Protein AF-A0A833SER9-F1 (afdb_monomer_lite)

Structure (mmCIF, N/CA/C/O backbone):
data_AF-A0A833SER9-F1
#
_entry.id   AF-A0A833SER9-F1
#
loop_
_atom_site.group_PDB
_atom_site.id
_atom_site.type_symbol
_atom_site.label_atom_id
_atom_site.label_alt_id
_atom_site.label_comp_id
_atom_site.label_asym_id
_atom_site.label_entity_id
_atom_site.label_seq_id
_atom_site.pdbx_PDB_ins_code
_atom_site.Cartn_x
_atom_site.Cartn_y
_atom_site.Cartn_z
_atom_site.occupancy
_atom_site.B_iso_or_equiv
_atom_site.auth_seq_id
_atom_site.auth_comp_id
_atom_site.auth_asym_id
_atom_site.auth_atom_id
_atom_site.pdbx_PDB_model_num
ATOM 1 N N . MET A 1 1 ? -19.026 3.085 3.668 1.00 49.84 1 MET A N 1
ATOM 2 C CA . MET A 1 1 ? -18.032 3.473 4.694 1.00 49.84 1 MET A CA 1
ATOM 3 C C . MET A 1 1 ? -18.671 3.683 6.063 1.00 49.84 1 MET A C 1
ATOM 5 O O . MET A 1 1 ? -17.997 3.440 7.052 1.00 49.84 1 MET A O 1
ATOM 9 N N . ASP A 1 2 ? -19.957 4.038 6.126 1.00 52.62 2 ASP A N 1
ATOM 10 C CA . ASP A 1 2 ? -20.649 4.447 7.361 1.00 52.62 2 ASP A CA 1
ATOM 11 C C . ASP A 1 2 ? -20.666 3.409 8.498 1.00 52.62 2 ASP A C 1
ATOM 13 O O . ASP A 1 2 ? -20.712 3.790 9.661 1.00 52.62 2 ASP A O 1
ATOM 17 N N . LEU A 1 3 ? -20.557 2.107 8.199 1.00 59.69 3 LEU A N 1
ATOM 18 C CA . LEU A 1 3 ? -20.476 1.071 9.239 1.00 59.69 3 LEU A CA 1
ATOM 19 C C . LEU A 1 3 ? -19.098 0.944 9.907 1.00 59.69 3 LEU A C 1
ATOM 21 O O . LEU A 1 3 ? -19.024 0.446 11.024 1.00 59.69 3 LEU A O 1
ATOM 25 N N . ILE A 1 4 ? -18.008 1.343 9.243 1.00 61.97 4 ILE A N 1
ATOM 26 C CA . ILE A 1 4 ? -16.642 1.021 9.703 1.00 61.97 4 ILE A CA 1
ATOM 27 C C . ILE A 1 4 ? -16.190 1.975 10.817 1.00 61.97 4 ILE A C 1
ATOM 29 O O . ILE A 1 4 ? -15.430 1.578 11.691 1.00 61.97 4 ILE A O 1
ATOM 33 N N . LEU A 1 5 ? -16.689 3.214 10.808 1.00 67.44 5 LEU A N 1
ATOM 34 C CA . LEU A 1 5 ? -16.377 4.238 11.811 1.00 67.44 5 LEU A CA 1
ATOM 35 C C . LEU A 1 5 ? -17.436 4.327 12.922 1.00 67.44 5 LEU A C 1
ATOM 37 O O . LEU A 1 5 ? -17.401 5.248 13.739 1.00 67.44 5 LEU A O 1
ATOM 41 N N . LEU A 1 6 ? -18.408 3.407 12.938 1.00 74.31 6 LEU A N 1
ATOM 42 C CA . LEU A 1 6 ? -19.524 3.492 13.867 1.00 74.31 6 LEU A CA 1
ATOM 43 C C . LEU A 1 6 ? -19.050 3.208 15.294 1.00 74.31 6 LEU A C 1
ATOM 45 O O . LEU A 1 6 ? -18.418 2.192 15.586 1.00 74.31 6 LEU A O 1
ATOM 49 N N . GLN A 1 7 ? -19.394 4.120 16.189 1.00 81.75 7 GLN A N 1
ATOM 50 C CA . GLN A 1 7 ? -19.131 3.973 17.604 1.00 81.75 7 GLN A CA 1
ATOM 51 C C . GLN A 1 7 ? -20.008 2.848 18.189 1.00 81.75 7 GLN A C 1
ATOM 53 O O . GLN A 1 7 ? -21.204 2.774 17.901 1.00 81.75 7 GLN A O 1
ATOM 58 N N . PHE A 1 8 ? -19.437 1.992 19.040 1.00 84.69 8 PHE A N 1
ATOM 59 C CA . PHE A 1 8 ? -20.189 0.938 19.725 1.00 84.69 8 PHE A CA 1
ATOM 60 C C . PHE A 1 8 ? -19.812 0.826 21.203 1.00 84.69 8 PHE A C 1
ATOM 62 O O . PHE A 1 8 ? -18.693 1.122 21.621 1.00 84.69 8 PHE A O 1
ATOM 69 N N . THR A 1 9 ? -20.765 0.400 22.030 1.00 85.56 9 THR A N 1
ATOM 70 C CA . THR A 1 9 ? -20.519 0.149 23.454 1.00 85.56 9 THR A CA 1
ATOM 71 C C . THR A 1 9 ? -19.912 -1.234 23.632 1.00 85.56 9 THR A C 1
ATOM 73 O O . THR A 1 9 ? -20.460 -2.220 23.139 1.00 85.56 9 THR A O 1
ATOM 76 N N . ILE A 1 10 ? -18.798 -1.323 24.360 1.00 86.19 10 ILE A N 1
ATOM 77 C CA . ILE A 1 10 ? -18.170 -2.614 24.649 1.00 86.19 10 ILE A CA 1
ATOM 78 C C . ILE A 1 10 ? -19.122 -3.416 25.553 1.00 86.19 10 ILE A C 1
ATOM 80 O O . ILE A 1 10 ? -19.450 -2.925 26.643 1.00 86.19 10 ILE A O 1
ATOM 84 N N . PRO A 1 11 ? -19.545 -4.631 25.148 1.00 85.62 11 PRO A N 1
ATOM 85 C CA . PRO A 1 11 ? -20.444 -5.461 25.941 1.00 85.62 11 PRO A CA 1
ATOM 86 C C . PRO A 1 11 ? -19.938 -5.639 27.377 1.00 85.62 11 PRO A C 1
ATOM 88 O O . PRO A 1 11 ? -18.765 -5.925 27.601 1.00 85.62 11 PRO A O 1
ATOM 91 N N . GLY A 1 12 ? -20.818 -5.446 28.362 1.00 88.62 12 GLY A N 1
ATOM 92 C CA . GLY A 1 12 ? -20.459 -5.545 29.783 1.00 88.62 12 GLY A CA 1
ATOM 93 C C . GLY A 1 12 ? -19.767 -4.309 30.373 1.00 88.62 12 GLY A C 1
ATOM 94 O O . GLY A 1 12 ? -19.385 -4.331 31.541 1.00 88.62 12 GLY A O 1
ATOM 95 N N . SER A 1 13 ? -19.632 -3.212 29.621 1.00 89.06 13 SER A N 1
ATOM 96 C CA . SER A 1 13 ? -19.099 -1.943 30.129 1.00 89.06 13 SER A CA 1
ATOM 97 C C . SER A 1 13 ? -19.935 -0.738 29.681 1.00 89.06 13 SER A C 1
ATOM 99 O O . SER A 1 13 ? -20.768 -0.837 28.787 1.00 89.06 13 SER A O 1
ATOM 101 N N . LYS A 1 14 ? -19.681 0.430 30.284 1.00 88.44 14 LYS A N 1
ATOM 102 C CA . LYS A 1 14 ? -20.191 1.729 29.803 1.00 88.44 14 LYS A CA 1
ATOM 103 C C . LYS A 1 14 ? -19.202 2.443 28.873 1.00 88.44 14 LYS A C 1
ATOM 105 O O . LYS A 1 14 ? -19.407 3.606 28.539 1.00 88.44 14 LYS A O 1
ATOM 110 N N . ARG A 1 15 ? -18.093 1.784 28.515 1.00 83.38 15 ARG A N 1
ATOM 111 C CA . ARG A 1 15 ? -17.072 2.365 27.645 1.00 83.38 15 ARG A CA 1
ATOM 112 C C . ARG A 1 15 ? -17.565 2.309 26.216 1.00 83.38 15 ARG A C 1
ATOM 114 O O . ARG A 1 15 ? -18.002 1.260 25.739 1.00 83.38 15 ARG A O 1
ATOM 121 N N . ILE A 1 16 ? -17.473 3.449 25.555 1.00 85.00 16 ILE A N 1
ATOM 122 C CA . ILE A 1 16 ? -17.826 3.563 24.158 1.00 85.00 16 ILE A CA 1
ATOM 123 C C . ILE A 1 16 ? -16.534 3.532 23.346 1.00 85.00 16 ILE A C 1
ATOM 125 O O . ILE A 1 16 ? -15.639 4.339 23.583 1.00 85.00 16 ILE A O 1
ATOM 129 N N . MET A 1 17 ? -16.417 2.557 22.450 1.00 82.31 17 MET A N 1
ATOM 130 C CA . MET A 1 17 ? -15.276 2.401 21.560 1.00 82.31 17 MET A CA 1
ATOM 131 C C . MET A 1 17 ? -15.600 3.061 20.224 1.00 82.31 17 MET A C 1
ATOM 133 O O . MET A 1 17 ? -16.652 2.805 19.637 1.00 82.31 17 MET A O 1
ATOM 137 N N . GLN A 1 18 ? -14.687 3.903 19.751 1.00 83.81 18 GLN A N 1
ATOM 138 C CA . GLN A 1 18 ? -14.745 4.500 18.427 1.00 83.81 18 GLN A CA 1
ATOM 139 C C . GLN A 1 18 ? -13.507 4.044 17.647 1.00 83.81 18 GLN A C 1
ATOM 141 O O . GLN A 1 18 ? -12.393 4.304 18.098 1.00 83.81 18 GLN A O 1
ATOM 146 N N . PRO A 1 19 ? -13.671 3.315 16.534 1.00 85.25 19 PRO A N 1
ATOM 147 C CA . PRO A 1 19 ? -12.544 2.916 15.707 1.00 85.25 19 PRO A CA 1
ATOM 148 C C . PRO A 1 19 ? -11.967 4.130 14.972 1.00 85.25 19 PRO A C 1
ATOM 150 O O . PRO A 1 19 ? -12.697 4.919 14.371 1.00 85.25 19 PRO A O 1
ATOM 153 N N . GLU A 1 20 ? -10.645 4.251 15.008 1.00 88.75 20 GLU A N 1
ATOM 154 C CA . GLU A 1 20 ? -9.886 5.310 14.348 1.00 88.75 20 GLU A CA 1
ATOM 155 C C . GLU A 1 20 ? -9.013 4.700 13.254 1.00 88.75 20 GLU A C 1
ATOM 157 O O . GLU A 1 20 ? -8.369 3.669 13.455 1.00 88.75 20 GLU A O 1
ATOM 162 N N . ILE A 1 21 ? -8.999 5.331 12.081 1.00 91.25 21 ILE A N 1
ATOM 163 C CA . ILE A 1 21 ? -8.221 4.864 10.933 1.00 91.25 21 ILE A CA 1
ATOM 164 C C . ILE A 1 21 ? -7.167 5.914 10.619 1.00 91.25 21 ILE A C 1
ATOM 166 O O . ILE A 1 21 ? -7.489 7.011 10.165 1.00 91.25 21 ILE A O 1
ATOM 170 N N . TYR A 1 22 ? -5.907 5.554 10.832 1.00 93.31 22 TYR A N 1
ATOM 171 C CA . TYR A 1 22 ? -4.758 6.372 10.471 1.00 93.31 22 TYR A CA 1
ATOM 172 C C . TYR A 1 22 ? -4.175 5.883 9.151 1.00 93.31 22 TYR A C 1
ATOM 174 O O . TYR A 1 22 ? -3.889 4.697 8.990 1.00 93.31 22 TYR A O 1
ATOM 182 N N . 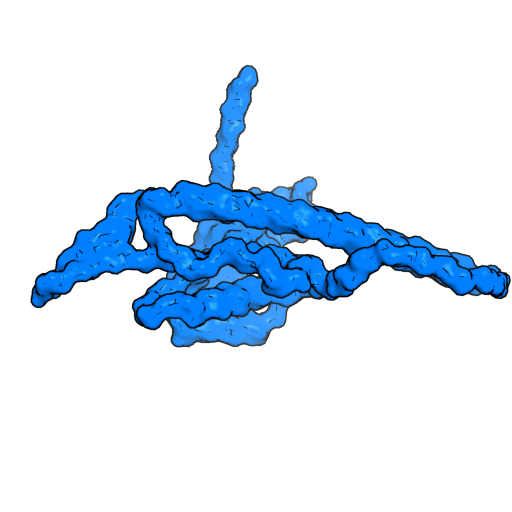VAL A 1 23 ? -3.991 6.799 8.203 1.00 93.44 23 VAL A N 1
ATOM 183 C CA . VAL A 1 23 ? -3.489 6.481 6.866 1.00 93.44 23 VAL A CA 1
ATOM 184 C C . VAL A 1 23 ? -2.160 7.182 6.613 1.00 93.44 23 VAL A C 1
ATOM 186 O O . VAL A 1 23 ? -2.025 8.396 6.771 1.00 93.44 23 VAL A O 1
ATOM 189 N N . THR A 1 24 ? -1.185 6.398 6.162 1.00 94.31 24 THR A N 1
ATOM 190 C CA . THR A 1 24 ? 0.099 6.864 5.633 1.00 94.31 24 THR A CA 1
ATOM 191 C C . THR A 1 24 ? 0.210 6.378 4.194 1.00 94.31 24 THR A C 1
ATOM 193 O O . THR A 1 24 ? -0.036 5.207 3.917 1.00 94.31 24 THR A O 1
ATOM 196 N N . ILE A 1 25 ? 0.556 7.272 3.271 1.00 93.94 25 ILE A N 1
ATOM 197 C CA . ILE A 1 25 ? 0.653 6.978 1.839 1.00 93.94 25 ILE A CA 1
ATOM 198 C C . ILE A 1 25 ? 2.063 7.291 1.385 1.00 93.94 25 ILE A C 1
ATOM 200 O O . ILE A 1 25 ? 2.525 8.429 1.488 1.00 93.94 25 ILE A O 1
ATOM 204 N N . ILE A 1 26 ? 2.720 6.266 0.854 1.00 92.00 26 ILE A N 1
ATOM 205 C CA . ILE A 1 26 ? 4.075 6.341 0.327 1.00 92.00 26 ILE A CA 1
ATOM 206 C C . ILE A 1 26 ? 4.020 5.981 -1.152 1.00 92.00 26 ILE A C 1
ATOM 208 O O . ILE A 1 26 ? 3.516 4.924 -1.520 1.00 92.00 26 ILE A O 1
ATOM 212 N N . ALA A 1 27 ? 4.546 6.862 -1.992 1.00 90.00 27 ALA A N 1
ATOM 213 C CA . ALA A 1 27 ? 4.765 6.611 -3.402 1.00 90.00 27 ALA A CA 1
ATOM 214 C C . ALA A 1 27 ? 6.228 6.217 -3.614 1.00 90.00 27 ALA A C 1
ATOM 216 O O . ALA A 1 27 ? 7.141 7.030 -3.453 1.00 90.00 27 ALA A O 1
ATOM 217 N N . HIS A 1 28 ? 6.447 4.952 -3.964 1.00 84.50 28 HIS A N 1
ATOM 218 C CA . HIS A 1 28 ? 7.775 4.445 -4.269 1.00 84.50 28 HIS A CA 1
ATOM 219 C C . HIS A 1 28 ? 8.109 4.660 -5.745 1.00 84.50 28 HIS A C 1
ATOM 221 O O . HIS A 1 28 ? 7.370 4.235 -6.630 1.00 84.50 28 HIS A O 1
ATOM 227 N N . THR A 1 29 ? 9.246 5.299 -6.000 1.00 79.50 29 THR A N 1
ATOM 228 C CA . THR A 1 29 ? 9.771 5.558 -7.341 1.00 79.50 29 THR A CA 1
ATOM 229 C C . THR A 1 29 ? 11.146 4.891 -7.455 1.00 79.50 29 THR A C 1
ATOM 231 O O . THR A 1 29 ? 12.135 5.433 -6.960 1.00 79.50 29 THR A O 1
ATOM 234 N N . PRO A 1 30 ? 11.239 3.695 -8.068 1.00 65.62 30 PRO A N 1
ATOM 235 C CA . PRO A 1 30 ? 12.436 2.848 -7.992 1.00 65.62 30 PRO A CA 1
ATOM 236 C C . PRO A 1 30 ? 13.698 3.501 -8.574 1.00 65.62 30 PRO A C 1
ATOM 238 O O . PRO A 1 30 ? 14.804 3.204 -8.135 1.00 65.62 30 PRO A O 1
ATOM 241 N N . PHE A 1 31 ? 13.528 4.432 -9.514 1.00 64.06 31 PHE A N 1
ATOM 242 C CA . PHE A 1 31 ? 14.610 5.132 -10.210 1.00 64.06 31 PHE A CA 1
ATOM 243 C C . PHE A 1 31 ? 14.888 6.540 -9.663 1.00 64.06 31 PHE A C 1
ATOM 245 O O . PHE A 1 31 ? 15.822 7.202 -10.109 1.00 64.06 31 PHE A O 1
ATOM 252 N N . PHE A 1 32 ? 14.087 7.022 -8.709 1.00 63.22 32 PHE A N 1
ATOM 253 C CA . PHE A 1 32 ? 14.176 8.389 -8.205 1.00 63.22 32 PHE A CA 1
ATOM 254 C C . PHE A 1 32 ? 14.214 8.408 -6.676 1.00 63.22 32 PHE A C 1
ATOM 256 O O . PHE A 1 32 ? 13.196 8.474 -5.988 1.00 63.22 32 PHE A O 1
ATOM 263 N N . THR A 1 33 ? 15.421 8.385 -6.117 1.00 57.25 33 THR A N 1
ATOM 264 C CA . THR A 1 33 ? 15.624 8.491 -4.670 1.00 57.25 33 THR A CA 1
ATOM 265 C C . THR A 1 33 ? 15.883 9.929 -4.255 1.00 57.25 33 THR A C 1
ATOM 267 O O . THR A 1 33 ? 16.989 10.281 -3.849 1.00 57.25 33 THR A O 1
ATOM 270 N N . ASN A 1 34 ? 14.855 10.776 -4.322 1.00 56.66 34 ASN A N 1
ATOM 271 C CA . ASN A 1 34 ? 14.820 11.920 -3.418 1.00 56.66 34 ASN A CA 1
ATOM 272 C C . ASN A 1 34 ? 14.142 11.468 -2.110 1.00 56.66 34 ASN A C 1
ATOM 274 O O . ASN A 1 34 ? 12.918 11.295 -2.102 1.00 56.66 34 ASN A O 1
ATOM 278 N N . PRO A 1 35 ? 14.896 11.266 -1.009 1.00 52.31 35 PRO A N 1
ATOM 279 C CA . PRO A 1 35 ? 14.355 10.713 0.234 1.00 52.31 35 PRO A CA 1
ATOM 280 C C . PRO A 1 35 ? 13.229 11.562 0.846 1.00 52.31 35 PRO A C 1
ATOM 282 O O . PRO A 1 35 ? 12.428 11.044 1.616 1.00 52.31 35 PRO A O 1
ATOM 285 N N . ALA A 1 36 ? 13.114 12.845 0.487 1.00 50.16 36 ALA A N 1
ATOM 286 C CA . ALA A 1 36 ? 12.126 13.752 1.068 1.00 50.16 36 ALA A CA 1
ATOM 287 C C . ALA A 1 36 ? 10.739 13.724 0.392 1.00 50.16 36 ALA A C 1
ATOM 289 O O . ALA A 1 36 ? 9.809 14.327 0.921 1.00 50.16 36 ALA A O 1
ATOM 290 N N . GLN A 1 37 ? 10.571 13.090 -0.777 1.00 57.25 37 GLN A N 1
ATOM 291 C CA . GLN A 1 37 ? 9.359 13.261 -1.608 1.00 57.25 37 GLN A CA 1
ATOM 292 C C . GLN A 1 37 ? 8.520 11.997 -1.816 1.00 57.25 37 GLN A C 1
ATOM 294 O O . GLN A 1 37 ? 7.535 12.037 -2.548 1.00 57.25 37 GLN A O 1
ATOM 299 N N . GLN A 1 38 ? 8.873 10.893 -1.158 1.00 74.00 38 GLN A N 1
ATOM 300 C CA . GLN A 1 38 ? 8.148 9.627 -1.296 1.00 74.00 38 GLN A CA 1
ATOM 301 C C . GLN A 1 38 ? 6.954 9.511 -0.339 1.00 74.00 38 GLN A C 1
ATOM 303 O O . GLN A 1 38 ? 6.014 8.780 -0.627 1.00 74.00 38 GLN A O 1
ATOM 308 N N . VAL A 1 39 ? 6.934 10.247 0.775 1.00 87.38 39 VAL A N 1
ATOM 309 C CA . VAL A 1 39 ? 5.797 10.251 1.711 1.00 87.38 39 VAL A CA 1
ATOM 310 C C . VAL A 1 39 ? 4.800 11.329 1.287 1.00 87.38 39 VAL A C 1
ATOM 312 O O . VAL A 1 39 ? 5.070 12.521 1.418 1.00 87.38 39 VAL A O 1
ATOM 315 N N . LEU A 1 40 ? 3.642 10.922 0.765 1.00 90.50 40 LEU A N 1
ATOM 316 C CA . LEU A 1 40 ? 2.589 11.850 0.339 1.00 90.50 40 LEU A CA 1
ATOM 317 C C . LEU A 1 40 ? 1.753 12.324 1.527 1.00 90.50 40 LEU A C 1
ATOM 319 O O . LEU A 1 40 ? 1.399 13.497 1.608 1.00 90.50 40 LEU A O 1
ATOM 323 N N . VAL A 1 41 ? 1.434 11.396 2.429 1.00 91.69 41 VAL A N 1
ATOM 324 C CA . VAL A 1 41 ? 0.613 11.602 3.626 1.00 91.69 41 VAL A CA 1
ATOM 325 C C . VAL A 1 41 ? 1.192 10.741 4.738 1.00 91.69 41 VAL A C 1
ATOM 327 O O . VAL A 1 41 ? 1.577 9.606 4.477 1.00 91.69 41 VAL A O 1
ATOM 330 N N . GLN A 1 42 ? 1.221 11.242 5.970 1.00 91.50 42 GLN A N 1
ATOM 331 C CA . GLN A 1 42 ? 1.700 10.496 7.130 1.00 91.50 42 GLN A CA 1
ATOM 332 C C . GLN A 1 42 ? 0.704 10.615 8.282 1.00 91.50 42 GLN A C 1
ATOM 334 O O . GLN A 1 42 ? 0.375 11.727 8.687 1.00 91.50 42 GLN A O 1
ATOM 339 N N . GLY A 1 43 ? 0.251 9.476 8.813 1.00 90.06 43 GLY A N 1
ATOM 340 C CA . GLY A 1 43 ? -0.540 9.402 10.044 1.00 90.06 43 GLY A CA 1
ATOM 341 C C . GLY A 1 43 ? -1.831 10.223 10.020 1.00 90.06 43 GLY A C 1
ATOM 342 O O . GLY A 1 43 ? -2.226 10.769 11.045 1.00 90.06 43 GLY A O 1
ATOM 343 N N . TRP A 1 44 ? -2.483 10.357 8.864 1.00 92.94 44 TRP A N 1
ATOM 344 C CA . TRP A 1 44 ? -3.698 11.159 8.747 1.00 92.94 44 TRP A CA 1
ATOM 345 C C . TRP A 1 44 ? -4.893 10.396 9.319 1.00 92.94 44 TRP A C 1
ATOM 347 O O . TRP A 1 44 ? -5.231 9.324 8.816 1.00 92.94 44 TRP A O 1
ATOM 357 N N . LEU A 1 45 ? -5.554 10.954 10.338 1.00 93.19 45 LEU A N 1
ATOM 358 C CA . LEU A 1 45 ? -6.793 10.401 10.889 1.00 93.19 45 LEU A CA 1
ATOM 359 C C . LEU A 1 45 ? -7.950 10.624 9.910 1.00 93.19 45 LEU A C 1
ATOM 361 O O . LEU A 1 45 ? -8.339 11.762 9.641 1.00 93.19 45 LEU A O 1
ATOM 365 N N . VAL A 1 46 ? -8.503 9.546 9.368 1.00 91.69 46 VAL A N 1
ATOM 366 C CA . VAL A 1 46 ? -9.574 9.590 8.369 1.00 91.69 46 VAL A CA 1
ATOM 367 C C . VAL A 1 46 ? -10.939 9.689 9.048 1.00 91.69 46 VAL A C 1
ATOM 369 O O . VAL A 1 46 ? -11.289 8.865 9.890 1.00 91.69 46 VAL A O 1
ATOM 372 N N . THR A 1 47 ? -11.734 10.676 8.642 1.00 90.56 47 THR A N 1
ATOM 373 C CA . THR A 1 47 ? -13.116 10.900 9.088 1.00 90.56 47 THR A CA 1
ATOM 374 C C . THR A 1 47 ? -14.032 11.093 7.882 1.00 90.56 47 THR A C 1
ATOM 376 O O . THR A 1 47 ? -13.575 11.469 6.803 1.00 90.56 47 THR A O 1
ATOM 379 N N . LEU A 1 48 ? -15.341 10.879 8.042 1.00 86.50 48 LEU A N 1
ATOM 380 C CA . LEU A 1 48 ? -16.310 11.041 6.945 1.00 86.50 48 LEU A CA 1
ATOM 381 C C . LEU A 1 48 ? -16.251 12.435 6.293 1.00 86.50 48 LEU A C 1
ATOM 383 O O . LEU A 1 48 ? -16.426 12.555 5.081 1.00 86.50 48 LEU A O 1
ATOM 387 N N . ASP A 1 49 ? -15.933 13.462 7.080 1.00 90.25 49 ASP A N 1
ATOM 388 C CA . ASP A 1 49 ? -15.861 14.845 6.611 1.00 90.25 49 ASP A CA 1
ATOM 389 C C . ASP A 1 49 ? -14.572 15.140 5.833 1.00 90.25 49 ASP A C 1
ATOM 391 O O . ASP A 1 49 ? -14.575 15.944 4.899 1.00 90.25 49 ASP A O 1
ATOM 395 N N . ASN A 1 50 ? -13.462 14.479 6.184 1.00 93.00 50 ASN A N 1
ATOM 396 C CA . ASN A 1 50 ? -12.146 14.791 5.628 1.00 93.00 50 ASN A CA 1
ATOM 397 C C . ASN A 1 50 ? -11.705 13.870 4.480 1.00 93.00 50 ASN A C 1
ATOM 399 O O . ASN A 1 50 ? -10.754 14.211 3.778 1.00 93.00 50 ASN A O 1
ATOM 403 N N . VAL A 1 51 ? -12.401 12.753 4.225 1.00 91.75 51 VAL A N 1
ATOM 404 C CA . VAL A 1 51 ? -12.040 11.789 3.162 1.00 91.75 51 VAL A CA 1
ATOM 405 C C . VAL A 1 51 ? -11.900 12.466 1.796 1.00 91.75 51 VAL A C 1
ATOM 407 O O . VAL A 1 51 ? -10.964 12.167 1.051 1.00 91.75 51 VAL A O 1
ATOM 410 N N . LYS A 1 52 ? -12.794 13.405 1.459 1.00 93.69 52 LYS A N 1
ATOM 411 C CA . LYS A 1 52 ? -12.722 14.147 0.188 1.00 93.69 52 LYS A CA 1
ATOM 412 C C . LYS A 1 52 ? -11.477 15.029 0.124 1.00 93.69 52 LYS A C 1
ATOM 414 O O . LYS A 1 52 ? -10.714 14.934 -0.829 1.00 93.69 52 LYS A O 1
ATOM 419 N N . GLN A 1 53 ? -11.232 15.803 1.181 1.00 95.44 53 GLN A N 1
ATOM 420 C CA . GLN A 1 53 ? -10.054 16.662 1.290 1.00 95.44 53 GLN A CA 1
ATOM 421 C C . GLN A 1 53 ? -8.752 15.854 1.208 1.00 95.44 53 GLN A C 1
ATOM 423 O O . GLN A 1 53 ? -7.820 16.255 0.514 1.00 95.44 53 GLN A O 1
ATOM 428 N N . LEU A 1 54 ? -8.697 14.704 1.883 1.00 94.50 54 LEU A N 1
ATOM 429 C CA . LEU A 1 54 ? -7.568 13.783 1.820 1.00 94.50 54 LEU A CA 1
ATOM 430 C C . LEU A 1 54 ? -7.357 13.275 0.388 1.00 94.50 54 LEU A C 1
ATOM 432 O O . LEU A 1 54 ? -6.235 13.294 -0.108 1.00 94.50 54 LEU A O 1
ATOM 436 N N . THR A 1 55 ? -8.429 12.877 -0.299 1.00 94.31 55 THR A N 1
ATOM 437 C CA . THR A 1 55 ? -8.364 12.392 -1.687 1.00 94.31 55 THR A CA 1
ATOM 438 C C . THR A 1 55 ? -7.825 13.465 -2.637 1.00 94.31 55 THR A C 1
ATOM 440 O O . THR A 1 55 ? -6.908 13.195 -3.414 1.00 94.31 55 THR A O 1
ATOM 443 N N . ASP A 1 56 ? -8.327 14.698 -2.536 1.00 95.94 56 ASP A N 1
ATOM 444 C CA . ASP A 1 56 ? -7.857 15.826 -3.348 1.00 95.94 56 ASP A CA 1
ATOM 445 C C . ASP A 1 56 ? -6.393 16.171 -3.045 1.00 95.94 56 ASP A C 1
ATOM 447 O O . ASP A 1 56 ? -5.598 16.448 -3.949 1.00 95.94 56 ASP A O 1
ATOM 451 N N . PHE A 1 57 ? -5.999 16.099 -1.771 1.00 95.25 57 PHE A N 1
ATOM 452 C CA . PHE A 1 57 ? -4.619 16.308 -1.353 1.00 95.25 57 PHE A CA 1
ATOM 453 C C . PHE A 1 57 ? -3.674 15.254 -1.943 1.00 95.25 57 PHE A C 1
ATOM 455 O O . PHE A 1 57 ? -2.630 15.612 -2.493 1.00 95.25 57 PHE A O 1
ATOM 462 N N . ILE A 1 58 ? -4.051 13.973 -1.886 1.00 94.38 58 ILE A N 1
ATOM 463 C CA . ILE A 1 58 ? -3.285 12.866 -2.478 1.00 94.38 58 ILE A CA 1
ATOM 464 C C . ILE A 1 58 ? -3.147 13.070 -3.984 1.00 94.38 58 ILE A C 1
ATOM 466 O O . ILE A 1 58 ? -2.038 12.973 -4.506 1.00 94.38 58 ILE A O 1
ATOM 470 N N . LYS A 1 59 ? -4.240 13.411 -4.676 1.00 94.75 59 LYS A N 1
ATOM 471 C CA . LYS A 1 59 ? -4.231 13.669 -6.120 1.00 94.75 59 LYS A CA 1
ATOM 472 C C . LYS A 1 59 ? -3.248 14.781 -6.488 1.00 94.75 59 LYS A C 1
ATOM 474 O O . LYS A 1 59 ? -2.414 14.598 -7.369 1.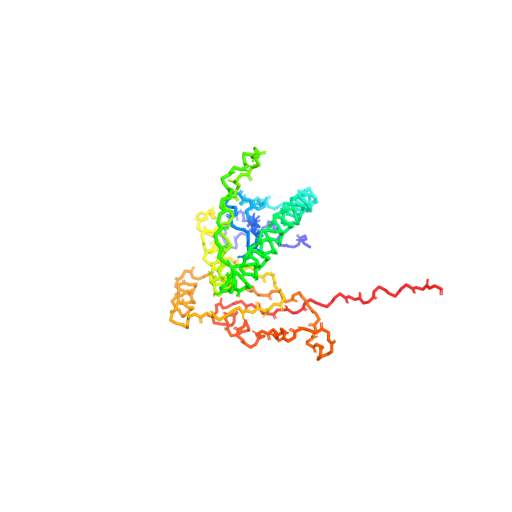00 94.75 59 LYS A O 1
ATOM 479 N N . ASN A 1 60 ? -3.287 15.904 -5.774 1.00 94.44 60 ASN A N 1
ATOM 480 C CA . ASN A 1 60 ? -2.358 17.011 -6.006 1.00 94.44 60 ASN A CA 1
ATOM 481 C C . ASN A 1 60 ? -0.901 16.617 -5.723 1.00 94.44 60 ASN A C 1
ATOM 483 O O . ASN A 1 60 ? -0.000 16.993 -6.470 1.00 94.44 60 ASN A O 1
ATOM 487 N N . ARG A 1 61 ? -0.646 15.850 -4.656 1.00 92.06 61 ARG A N 1
ATOM 488 C CA . ARG A 1 61 ? 0.704 15.364 -4.329 1.00 92.06 61 ARG A CA 1
ATOM 489 C C . ARG A 1 61 ? 1.234 14.379 -5.369 1.00 92.06 61 ARG A C 1
ATOM 491 O O . ARG A 1 61 ? 2.412 14.465 -5.703 1.00 92.06 61 ARG A O 1
ATOM 498 N N . LEU A 1 62 ? 0.377 13.514 -5.909 1.00 90.94 62 LEU A N 1
ATOM 499 C CA . LEU A 1 62 ? 0.720 12.616 -7.010 1.00 90.94 62 LEU A CA 1
ATOM 500 C C . LEU A 1 62 ? 1.062 13.389 -8.287 1.00 90.94 62 LEU A C 1
ATOM 502 O O . LEU A 1 62 ? 2.092 13.093 -8.877 1.00 90.94 62 LEU A O 1
ATOM 506 N N . HIS A 1 63 ? 0.292 14.416 -8.660 1.00 91.62 63 HIS A N 1
ATOM 507 C CA . HIS A 1 63 ? 0.618 15.254 -9.824 1.00 91.62 63 HIS A CA 1
ATOM 508 C C . HIS A 1 63 ? 1.974 15.958 -9.685 1.00 91.62 63 HIS A C 1
ATOM 510 O O . HIS A 1 63 ? 2.773 15.969 -10.617 1.00 91.62 63 HIS A O 1
ATOM 516 N N . ILE A 1 64 ? 2.280 16.496 -8.501 1.00 89.19 64 ILE A N 1
ATOM 517 C CA . ILE A 1 64 ? 3.588 17.116 -8.239 1.00 89.19 64 ILE A CA 1
ATOM 518 C C . ILE A 1 64 ? 4.714 16.074 -8.310 1.00 89.19 64 ILE A C 1
ATOM 520 O O . ILE A 1 64 ? 5.816 16.380 -8.766 1.00 89.19 64 ILE A O 1
ATOM 524 N N . LEU A 1 65 ? 4.475 14.859 -7.810 1.00 86.69 65 LEU A N 1
ATOM 525 C CA . LEU A 1 65 ? 5.454 13.779 -7.883 1.00 86.69 65 LEU A CA 1
ATOM 526 C C . LEU A 1 65 ? 5.692 13.349 -9.334 1.00 86.69 65 LEU A C 1
ATOM 528 O O . LEU A 1 65 ? 6.843 13.208 -9.731 1.00 86.69 65 LEU A O 1
ATOM 532 N N . GLU A 1 66 ? 4.627 13.184 -10.113 1.00 86.81 66 GLU A N 1
ATOM 533 C CA . GLU A 1 66 ? 4.668 12.844 -11.536 1.00 86.81 66 GLU A CA 1
ATOM 534 C C . GLU A 1 66 ? 5.517 13.849 -12.323 1.00 86.81 66 GLU A C 1
ATOM 536 O O . GLU A 1 66 ? 6.452 13.448 -13.013 1.00 86.81 66 GLU A O 1
ATOM 541 N N . GLU A 1 67 ? 5.274 15.151 -12.149 1.00 86.75 67 GLU A N 1
ATOM 542 C CA . GLU A 1 67 ? 6.036 16.208 -12.825 1.00 86.75 67 GLU A CA 1
ATOM 543 C C . GLU A 1 67 ? 7.531 16.160 -12.468 1.00 86.75 67 GLU A C 1
ATOM 545 O O . GLU A 1 67 ? 8.402 16.294 -13.333 1.00 86.75 67 GLU A O 1
ATOM 550 N N . LYS A 1 68 ? 7.856 15.902 -11.196 1.00 83.06 68 LYS A N 1
ATOM 551 C CA . LYS A 1 68 ? 9.248 15.776 -10.739 1.00 83.06 68 LYS A CA 1
ATOM 552 C C . LYS A 1 68 ? 9.933 14.535 -11.285 1.00 83.06 68 LYS A C 1
ATOM 554 O O . LYS A 1 68 ? 11.092 14.625 -11.683 1.00 83.06 68 LYS A O 1
ATOM 559 N N . VAL A 1 69 ? 9.233 13.402 -11.305 1.00 82.19 69 VAL A N 1
ATOM 560 C CA . VAL A 1 69 ? 9.743 12.156 -11.886 1.00 82.19 69 VAL A CA 1
ATOM 561 C C . VAL A 1 69 ? 9.982 12.353 -13.378 1.00 82.19 69 VAL A C 1
ATOM 563 O O . VAL A 1 69 ? 11.078 12.061 -13.839 1.00 82.19 69 VAL A O 1
ATOM 566 N N . ALA A 1 70 ? 9.032 12.939 -14.110 1.00 83.94 70 ALA A N 1
ATOM 567 C CA . ALA A 1 70 ? 9.180 13.224 -15.535 1.00 83.94 70 ALA A CA 1
ATOM 568 C C . ALA A 1 70 ? 10.400 14.116 -15.825 1.00 83.94 70 ALA A C 1
ATOM 570 O O . ALA A 1 70 ? 11.210 13.799 -16.696 1.00 83.94 70 ALA A O 1
ATOM 571 N N . CYS A 1 71 ? 10.576 15.194 -15.054 1.00 82.25 71 CYS A N 1
ATOM 572 C CA . CYS A 1 71 ? 11.727 16.087 -15.178 1.00 82.25 71 CYS A CA 1
ATOM 573 C C . CYS A 1 71 ? 13.055 15.365 -14.889 1.00 82.25 71 CYS A C 1
ATOM 575 O O . CYS A 1 71 ? 14.005 15.459 -15.668 1.00 82.25 71 CYS A O 1
ATOM 577 N N . ALA A 1 72 ? 13.119 14.596 -13.800 1.00 77.12 72 ALA A N 1
ATOM 578 C CA . ALA A 1 72 ? 14.321 13.857 -13.431 1.00 77.12 72 ALA A CA 1
ATOM 579 C C . ALA A 1 72 ? 14.673 12.765 -14.449 1.00 77.12 72 ALA A C 1
ATOM 581 O O . ALA A 1 72 ? 15.841 12.614 -14.802 1.00 77.12 72 ALA A O 1
ATOM 582 N N . THR A 1 73 ? 13.676 12.038 -14.957 1.00 76.56 73 THR A N 1
ATOM 583 C CA . THR A 1 73 ? 13.861 11.037 -16.009 1.00 76.56 73 THR A CA 1
ATOM 584 C C . THR A 1 73 ? 14.369 11.682 -17.293 1.00 76.56 73 THR A C 1
ATOM 586 O O . THR A 1 73 ? 15.306 11.155 -17.879 1.00 76.56 73 THR A O 1
ATOM 589 N N . ALA A 1 74 ? 13.845 12.845 -17.696 1.00 80.62 74 ALA A N 1
ATOM 590 C CA . ALA A 1 74 ? 14.341 13.557 -18.875 1.00 80.62 74 ALA A CA 1
ATOM 591 C C . ALA A 1 74 ? 15.832 13.926 -18.748 1.00 80.62 74 ALA A C 1
ATOM 593 O O . ALA A 1 74 ? 16.607 13.698 -19.677 1.00 80.62 74 ALA A O 1
ATOM 594 N N . ILE A 1 75 ? 16.251 14.427 -17.580 1.00 79.56 75 ILE A N 1
ATOM 595 C CA . ILE A 1 75 ? 17.661 14.746 -17.301 1.00 79.56 75 ILE A CA 1
ATOM 596 C C . ILE A 1 75 ? 18.522 13.477 -17.318 1.00 79.56 75 ILE A C 1
ATOM 598 O O . ILE A 1 75 ? 19.585 13.465 -17.938 1.00 79.56 75 ILE A O 1
ATOM 602 N N . ALA A 1 76 ? 18.069 12.402 -16.668 1.00 74.50 76 ALA A N 1
ATOM 603 C CA . ALA A 1 76 ? 18.800 11.138 -16.611 1.00 74.50 76 ALA A CA 1
ATOM 604 C C . ALA A 1 76 ? 18.948 10.491 -17.999 1.00 74.50 76 ALA A C 1
ATOM 606 O O . ALA A 1 76 ? 20.035 10.032 -18.352 1.00 74.50 76 ALA A O 1
ATOM 607 N N . SER A 1 77 ? 17.891 10.506 -18.815 1.00 75.50 77 SER A N 1
ATOM 608 C CA . SER A 1 77 ? 17.928 10.043 -20.205 1.00 75.50 77 SER A CA 1
ATOM 609 C C . SER A 1 77 ? 18.920 10.853 -21.037 1.00 75.50 77 SER A C 1
ATOM 611 O O . SER A 1 77 ? 19.746 10.265 -21.731 1.00 75.50 77 SER A O 1
ATOM 613 N N . GLN A 1 78 ? 18.919 12.183 -20.899 1.00 78.94 78 GLN A N 1
ATOM 614 C CA . GLN A 1 78 ? 19.873 13.046 -21.596 1.00 78.94 78 GLN A CA 1
ATOM 615 C C . GLN A 1 78 ? 21.323 12.769 -21.167 1.00 78.94 78 GLN A C 1
ATOM 617 O O . GLN A 1 78 ? 22.225 12.732 -22.002 1.00 78.94 78 GLN A O 1
ATOM 622 N N . GLN A 1 79 ? 21.571 12.546 -19.874 1.00 76.81 79 GLN A N 1
ATOM 623 C CA . GLN A 1 79 ? 22.898 12.172 -19.377 1.00 76.81 79 GLN A CA 1
ATOM 624 C C . GLN A 1 79 ? 23.352 10.816 -19.924 1.00 76.81 79 GLN A C 1
ATOM 626 O O . GLN A 1 79 ? 24.505 10.680 -20.327 1.00 76.81 79 GLN A O 1
ATOM 631 N N . LEU A 1 80 ? 22.455 9.830 -19.980 1.00 73.12 80 LEU A N 1
ATOM 632 C CA . LEU A 1 80 ? 22.763 8.510 -20.520 1.00 73.12 80 LEU A CA 1
ATOM 633 C C . LEU A 1 80 ? 23.082 8.565 -22.020 1.00 73.12 80 LEU A C 1
ATOM 635 O O . LEU A 1 80 ? 24.012 7.897 -22.463 1.00 73.12 80 LEU A O 1
ATOM 639 N N . GLU A 1 81 ? 22.348 9.361 -22.798 1.00 78.25 81 GLU A N 1
ATOM 640 C CA . GLU A 1 81 ? 22.639 9.592 -24.219 1.00 78.25 81 GLU A CA 1
ATOM 641 C C . GLU A 1 81 ? 23.977 10.305 -24.419 1.00 78.25 81 GLU A C 1
ATOM 643 O O . GLU A 1 81 ? 24.777 9.871 -25.245 1.00 78.25 81 GLU A O 1
ATOM 648 N N . ASN A 1 82 ? 24.269 11.333 -23.618 1.00 75.69 82 ASN A N 1
ATOM 649 C CA . ASN A 1 82 ? 25.556 12.027 -23.667 1.00 75.69 82 ASN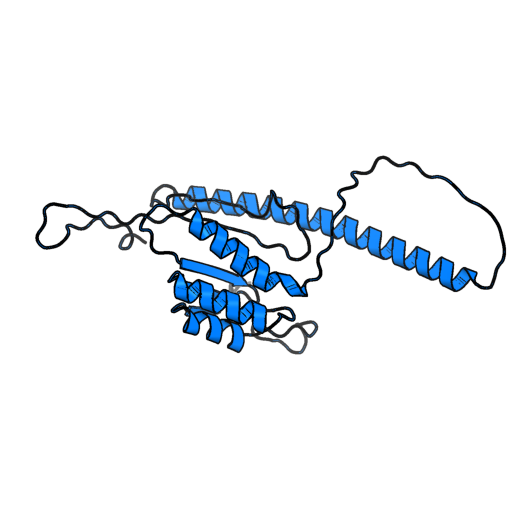 A CA 1
ATOM 650 C C . ASN A 1 82 ? 26.724 11.081 -23.350 1.00 75.69 82 ASN A C 1
ATOM 652 O O . ASN A 1 82 ? 27.720 11.089 -24.068 1.00 75.69 82 ASN A O 1
ATOM 656 N N . LEU A 1 83 ? 26.588 10.231 -22.324 1.00 72.88 83 LEU A N 1
ATOM 657 C CA . LEU A 1 83 ? 27.593 9.220 -21.977 1.00 72.88 83 LEU A CA 1
ATOM 658 C C . LEU A 1 83 ? 27.756 8.163 -23.075 1.00 72.88 83 LEU A C 1
ATOM 660 O O . LEU A 1 83 ? 28.873 7.730 -23.349 1.00 72.88 83 LEU A O 1
ATOM 664 N N . LYS A 1 84 ? 26.665 7.738 -23.724 1.00 74.44 84 LYS A N 1
ATOM 665 C CA . LYS A 1 84 ? 26.732 6.825 -24.877 1.00 74.44 84 LYS A CA 1
ATOM 666 C C . LYS A 1 84 ? 27.455 7.474 -26.055 1.00 74.44 84 LYS A C 1
ATOM 668 O O . LYS A 1 84 ? 28.363 6.858 -26.599 1.00 74.44 84 LYS A O 1
ATOM 673 N N . ALA A 1 85 ? 27.126 8.721 -26.386 1.00 73.69 85 ALA A N 1
ATOM 674 C CA . ALA A 1 85 ? 27.782 9.470 -27.453 1.00 73.69 85 ALA A CA 1
ATOM 675 C C . ALA A 1 85 ? 29.273 9.729 -27.157 1.00 73.69 85 ALA A C 1
ATOM 677 O O . ALA A 1 85 ? 30.104 9.673 -28.062 1.00 73.69 85 ALA A O 1
ATOM 678 N N . GLU A 1 86 ? 29.639 9.986 -25.898 1.00 71.50 86 GLU A N 1
ATOM 679 C CA . GLU A 1 86 ? 31.037 10.119 -25.472 1.00 71.50 86 GLU A CA 1
ATOM 680 C C . GLU A 1 86 ? 31.794 8.789 -25.583 1.00 71.50 86 GLU A C 1
ATOM 682 O O . GLU A 1 86 ? 32.885 8.753 -26.151 1.00 71.50 86 GLU A O 1
ATOM 687 N N . ASN A 1 87 ? 31.197 7.682 -25.129 1.00 65.19 87 ASN A N 1
ATOM 688 C CA . ASN A 1 87 ? 31.780 6.347 -25.274 1.00 65.19 87 ASN A CA 1
ATOM 689 C C . ASN A 1 87 ? 31.933 5.938 -26.745 1.00 65.19 87 ASN A C 1
ATOM 691 O O . ASN A 1 87 ? 32.973 5.402 -27.114 1.00 65.19 87 ASN A O 1
ATOM 695 N N . GLU A 1 88 ? 30.957 6.223 -27.607 1.00 70.31 88 GLU A N 1
ATOM 696 C CA . GLU A 1 88 ? 31.069 5.981 -29.052 1.00 70.31 88 GLU A CA 1
ATOM 697 C C . GLU A 1 88 ? 32.190 6.820 -29.686 1.00 70.31 88 GLU A C 1
ATOM 699 O O . GLU A 1 88 ? 32.942 6.307 -30.517 1.00 70.31 88 GLU A O 1
ATOM 704 N N . ARG A 1 89 ? 32.383 8.074 -29.250 1.00 65.31 89 ARG A N 1
ATOM 705 C CA . ARG A 1 89 ? 33.522 8.906 -29.684 1.00 65.31 89 ARG A CA 1
ATOM 706 C C . ARG A 1 89 ? 34.866 8.370 -29.193 1.00 65.31 89 ARG A C 1
ATOM 708 O O . ARG A 1 89 ? 35.830 8.417 -29.949 1.00 65.31 89 ARG A O 1
ATOM 715 N N . LEU A 1 90 ? 34.947 7.856 -27.967 1.00 59.75 90 LEU A N 1
ATOM 716 C CA . LEU A 1 90 ? 36.170 7.263 -27.410 1.00 59.75 90 LEU A CA 1
ATOM 717 C C . LEU A 1 90 ? 36.519 5.926 -28.079 1.00 59.75 90 LEU A C 1
ATOM 719 O O . LEU A 1 90 ? 37.687 5.672 -28.364 1.00 59.75 90 LEU A O 1
ATOM 723 N N . VAL A 1 91 ? 35.519 5.095 -28.381 1.00 58.44 91 VAL A N 1
ATOM 724 C CA . VAL A 1 91 ? 35.704 3.815 -29.086 1.00 58.44 91 VAL A CA 1
ATOM 725 C C . VAL A 1 91 ? 36.037 4.041 -30.568 1.00 58.44 91 VAL A C 1
ATOM 727 O O . VAL A 1 91 ? 36.865 3.318 -31.116 1.00 58.44 91 VAL A O 1
ATOM 730 N N . GLY A 1 92 ? 35.477 5.077 -31.203 1.00 54.59 92 GLY A N 1
ATOM 731 C CA . GLY A 1 92 ? 35.863 5.510 -32.554 1.00 54.59 92 GLY A CA 1
ATOM 732 C C . GLY A 1 92 ? 37.222 6.223 -32.624 1.00 54.59 92 GLY A C 1
ATOM 733 O O . GLY A 1 92 ? 37.869 6.202 -33.666 1.00 54.59 92 GLY A O 1
ATOM 734 N N . GLY A 1 93 ? 37.681 6.813 -31.516 1.00 48.22 93 GLY A N 1
ATOM 735 C CA . GLY A 1 93 ? 38.937 7.564 -31.412 1.00 48.22 93 GLY A CA 1
ATOM 736 C C . GLY A 1 93 ? 40.196 6.720 -31.190 1.00 48.22 93 GLY A C 1
ATOM 737 O O . GLY A 1 93 ? 41.295 7.261 -31.214 1.00 48.22 93 GLY A O 1
ATOM 738 N N . LEU A 1 94 ? 40.086 5.397 -31.024 1.00 47.72 94 LEU A N 1
ATOM 739 C CA . LEU A 1 94 ? 41.261 4.517 -30.899 1.00 47.72 94 LEU A CA 1
ATOM 740 C C . LEU A 1 94 ? 42.072 4.368 -32.205 1.00 47.72 94 LEU A C 1
ATOM 742 O O . LEU A 1 94 ? 43.109 3.709 -32.195 1.00 47.72 94 LEU A O 1
ATOM 746 N N . PHE A 1 95 ? 41.636 5.000 -33.303 1.00 49.09 95 PHE A N 1
ATOM 747 C CA . PHE A 1 95 ? 42.372 5.069 -34.570 1.00 49.09 95 PHE A CA 1
ATOM 748 C C . PHE A 1 95 ? 42.847 6.473 -34.978 1.00 49.09 95 PHE A C 1
ATOM 750 O O . PHE A 1 95 ? 43.550 6.567 -35.981 1.00 49.09 95 PHE A O 1
ATOM 757 N N . GLU A 1 96 ? 42.556 7.544 -34.228 1.00 41.84 96 GLU A N 1
ATOM 758 C CA . GLU A 1 96 ? 43.065 8.884 -34.563 1.00 41.84 96 GLU A CA 1
ATOM 759 C C . GLU A 1 96 ? 43.598 9.646 -33.343 1.00 41.84 96 GLU A C 1
ATOM 761 O O . GLU A 1 96 ? 42.928 9.894 -32.343 1.00 41.84 96 GLU A O 1
ATOM 766 N N . GLU A 1 97 ? 44.875 9.983 -33.463 1.00 39.41 97 GLU A N 1
ATOM 767 C CA . GLU A 1 97 ? 45.762 10.592 -32.487 1.00 39.41 97 GLU A CA 1
ATOM 768 C C . GLU A 1 97 ? 45.427 12.078 -32.222 1.00 39.41 97 GLU A C 1
ATOM 770 O O . GLU A 1 97 ? 45.224 12.858 -33.146 1.00 39.41 97 GLU A O 1
ATOM 775 N N . SER A 1 98 ? 45.565 12.485 -30.954 1.00 35.94 98 SER A N 1
ATOM 776 C CA . SER A 1 98 ? 46.014 13.819 -30.510 1.00 35.94 98 SER A CA 1
ATOM 777 C C . SER A 1 98 ? 45.044 15.028 -30.472 1.00 35.94 98 SER A C 1
ATOM 779 O O . SER A 1 98 ? 44.491 15.482 -31.466 1.00 35.94 98 SER A O 1
ATOM 781 N N . ASN A 1 99 ? 45.059 15.661 -29.286 1.00 32.62 99 ASN A N 1
ATOM 782 C CA . ASN A 1 99 ? 44.832 17.081 -28.960 1.00 32.62 99 ASN A CA 1
ATOM 783 C C . ASN A 1 99 ? 43.434 17.604 -28.549 1.00 32.62 99 ASN A C 1
ATOM 785 O O . ASN A 1 99 ? 42.570 17.917 -29.357 1.00 32.62 99 ASN A O 1
ATOM 789 N N . ALA A 1 100 ? 43.368 17.887 -27.239 1.00 39.47 100 ALA A N 1
ATOM 790 C CA . ALA A 1 100 ? 42.863 19.104 -26.592 1.00 39.47 100 ALA A CA 1
ATOM 791 C C . ALA A 1 100 ? 41.394 19.528 -26.784 1.00 39.47 100 ALA A C 1
ATOM 793 O O . ALA A 1 100 ? 41.040 20.161 -27.771 1.00 39.47 100 ALA A O 1
ATOM 794 N N . CYS A 1 101 ? 40.622 19.437 -25.695 1.00 31.39 101 CYS A N 1
ATOM 795 C CA . CYS A 1 101 ? 39.828 20.578 -25.223 1.00 31.39 101 CYS A CA 1
ATOM 796 C C . CYS A 1 101 ? 39.359 20.390 -23.770 1.00 31.39 101 CYS A C 1
ATOM 798 O O . CYS A 1 101 ? 38.437 19.633 -23.477 1.00 31.39 101 CYS A O 1
ATOM 800 N N . LEU A 1 102 ? 39.988 21.151 -22.868 1.00 43.19 102 LEU A N 1
ATOM 801 C CA . LEU A 1 102 ? 39.372 21.610 -21.626 1.00 43.19 102 LEU A CA 1
ATOM 802 C C . LEU A 1 102 ? 38.172 22.518 -21.953 1.00 43.19 102 LEU A C 1
ATOM 804 O O . LEU A 1 102 ? 38.223 23.282 -22.917 1.00 43.19 102 LEU A O 1
ATOM 808 N N . ASN A 1 103 ? 37.221 22.542 -21.013 1.00 37.69 103 ASN A N 1
ATOM 809 C CA . ASN A 1 103 ? 36.300 23.640 -20.688 1.00 37.69 103 ASN A CA 1
ATOM 810 C C . ASN A 1 103 ? 34.856 23.530 -21.218 1.00 37.69 103 ASN A C 1
ATOM 812 O O . ASN A 1 103 ? 34.588 23.767 -22.394 1.00 37.69 103 ASN A O 1
ATOM 816 N N . LYS A 1 104 ? 33.904 23.351 -20.289 1.00 38.78 104 LYS A N 1
ATOM 817 C CA . LYS A 1 104 ? 32.682 24.171 -20.259 1.00 38.78 104 LYS A CA 1
ATOM 818 C C . LYS A 1 104 ? 31.985 24.121 -18.900 1.00 38.78 104 LYS A C 1
ATOM 820 O O . LYS A 1 104 ? 31.297 23.166 -18.556 1.00 38.78 104 LYS A O 1
ATOM 825 N N . ASN A 1 105 ? 32.140 25.221 -18.168 1.00 44.84 105 ASN A N 1
ATOM 826 C CA . ASN A 1 105 ? 31.202 25.676 -17.151 1.00 44.84 105 ASN A CA 1
ATOM 827 C C . ASN A 1 105 ? 29.792 25.750 -17.744 1.00 44.84 105 ASN A C 1
ATOM 829 O O . ASN A 1 105 ? 29.626 26.375 -18.787 1.00 44.84 105 ASN A O 1
ATOM 833 N N . ASN A 1 106 ? 28.799 25.194 -17.050 1.00 35.91 106 ASN A N 1
ATOM 834 C CA . ASN A 1 106 ? 27.414 25.655 -17.093 1.00 35.91 106 ASN A CA 1
ATOM 835 C C . ASN A 1 106 ? 26.729 25.276 -15.780 1.00 35.91 106 ASN A C 1
ATOM 837 O O . ASN A 1 106 ? 26.600 24.101 -15.436 1.00 35.91 106 ASN A O 1
ATOM 841 N N . ASN A 1 107 ? 26.286 26.307 -15.066 1.00 40.31 107 ASN A N 1
ATOM 842 C CA . ASN A 1 107 ? 25.479 26.233 -13.859 1.00 40.31 107 ASN A CA 1
ATOM 843 C C . ASN A 1 107 ? 24.193 25.453 -14.165 1.00 40.31 107 ASN A C 1
ATOM 845 O O . ASN A 1 107 ? 23.227 25.999 -14.689 1.00 40.31 107 ASN A O 1
ATOM 849 N N . THR A 1 108 ? 24.197 24.165 -13.857 1.00 36.19 108 THR A N 1
ATOM 850 C CA . THR A 1 108 ? 23.032 23.288 -13.911 1.00 36.19 108 THR A CA 1
ATOM 851 C C . THR A 1 108 ? 22.927 22.629 -12.551 1.00 36.19 108 THR A C 1
ATOM 853 O O . THR A 1 108 ? 23.937 22.299 -11.930 1.00 36.19 108 THR A O 1
ATOM 856 N N . CYS A 1 109 ? 21.704 22.542 -12.036 1.00 39.03 109 CYS A N 1
ATOM 857 C CA . CYS A 1 109 ? 21.404 21.914 -10.763 1.00 39.03 109 CYS A CA 1
ATOM 858 C C . CYS A 1 109 ? 21.880 20.455 -10.825 1.00 39.03 109 CYS A C 1
ATOM 860 O O . CYS A 1 109 ? 21.181 19.588 -11.343 1.00 39.03 109 CYS A O 1
ATOM 862 N N . LEU A 1 110 ? 23.103 20.209 -10.350 1.00 36.78 110 LEU A N 1
ATOM 863 C CA . LEU A 1 110 ? 23.686 18.895 -10.114 1.00 36.78 110 LEU A CA 1
ATOM 864 C C . LEU A 1 110 ? 22.913 18.253 -8.961 1.00 36.78 110 LEU A C 1
ATOM 866 O O . LEU A 1 110 ? 23.394 18.139 -7.837 1.00 36.78 110 LEU A O 1
ATOM 870 N N . VAL A 1 111 ? 21.672 17.851 -9.228 1.00 42.19 111 VAL A N 1
ATOM 871 C CA . VAL A 1 111 ? 21.050 16.801 -8.438 1.00 42.19 111 VAL A CA 1
ATOM 872 C C . VAL A 1 111 ? 21.782 15.543 -8.870 1.00 42.19 111 VAL A C 1
ATOM 874 O O . VAL A 1 111 ? 21.512 14.996 -9.938 1.00 42.19 111 VAL A O 1
ATOM 877 N N . SER A 1 112 ? 22.764 15.133 -8.069 1.00 42.53 112 SER A N 1
ATOM 878 C CA . SER A 1 112 ? 23.376 13.810 -8.121 1.00 42.53 112 SER A CA 1
ATOM 879 C C . SER A 1 112 ? 22.273 12.775 -7.899 1.00 42.53 112 SER A C 1
ATOM 881 O O . SER A 1 112 ? 22.010 12.339 -6.779 1.00 42.53 112 SER A O 1
ATOM 883 N N . THR A 1 113 ? 21.544 12.467 -8.965 1.00 47.28 113 THR A N 1
ATOM 884 C CA . THR A 1 113 ? 20.510 11.446 -9.009 1.00 47.28 113 THR A CA 1
ATOM 885 C C . THR A 1 113 ? 21.242 10.115 -9.034 1.00 47.28 113 THR A C 1
ATOM 887 O O . THR A 1 113 ? 21.698 9.646 -10.071 1.00 47.28 113 THR A O 1
ATOM 890 N N . SER A 1 114 ? 21.430 9.518 -7.857 1.00 50.44 114 SER A N 1
ATOM 891 C CA . SER A 1 114 ? 21.867 8.130 -7.771 1.00 50.44 114 SER A CA 1
ATOM 892 C C . SER A 1 114 ? 20.737 7.260 -8.314 1.00 50.44 114 SER A C 1
ATOM 894 O O . SER A 1 114 ? 19.778 6.960 -7.602 1.00 50.44 114 SER A O 1
ATOM 896 N N . LEU A 1 115 ? 20.811 6.908 -9.593 1.00 55.22 115 LEU A N 1
ATOM 897 C CA . LEU A 1 115 ? 19.927 5.923 -10.196 1.00 55.22 115 LEU A CA 1
ATOM 898 C C . LEU A 1 115 ? 20.221 4.575 -9.519 1.00 55.22 115 LEU A C 1
ATOM 900 O O . LEU A 1 115 ? 21.274 3.979 -9.742 1.00 55.22 115 LEU A O 1
ATOM 904 N N . ILE A 1 116 ? 19.346 4.135 -8.615 1.00 55.59 116 ILE A N 1
ATOM 905 C CA . ILE A 1 116 ? 19.509 2.849 -7.927 1.00 55.59 116 ILE A CA 1
ATOM 906 C C . ILE A 1 116 ? 19.137 1.719 -8.894 1.00 55.59 116 ILE A C 1
ATOM 908 O O . ILE A 1 116 ? 18.192 1.848 -9.674 1.00 55.59 116 ILE A O 1
ATOM 912 N N . SER A 1 117 ? 19.871 0.601 -8.828 1.00 56.25 117 SER A N 1
ATOM 913 C CA . SER A 1 117 ? 19.492 -0.634 -9.524 1.00 56.25 117 SER A CA 1
ATOM 914 C C . SER A 1 117 ? 18.069 -1.055 -9.106 1.00 56.25 117 SER A C 1
ATOM 916 O O . SER A 1 117 ? 17.792 -1.153 -7.903 1.00 56.25 117 SER A O 1
ATOM 918 N N . PRO A 1 118 ? 17.156 -1.339 -10.053 1.00 55.59 118 PRO A N 1
ATOM 919 C CA . PRO A 1 118 ? 15.767 -1.703 -9.756 1.00 55.59 118 PRO A CA 1
ATOM 920 C C . PRO A 1 118 ? 15.626 -2.991 -8.924 1.00 55.59 118 PRO A C 1
ATOM 922 O O . PRO A 1 118 ? 14.546 -3.266 -8.398 1.00 55.59 118 PRO A O 1
ATOM 925 N N . GLU A 1 119 ? 16.708 -3.754 -8.750 1.00 57.09 119 GLU A N 1
ATOM 926 C CA . GLU A 1 119 ? 16.774 -5.036 -8.035 1.00 57.09 119 GLU A CA 1
ATOM 927 C C . GLU A 1 119 ? 16.388 -4.942 -6.544 1.00 57.09 119 GLU A C 1
ATOM 929 O O . GLU A 1 119 ? 15.884 -5.903 -5.974 1.00 57.09 119 GLU A O 1
ATOM 934 N N . SER A 1 120 ? 16.529 -3.773 -5.903 1.00 66.12 120 SER A N 1
ATOM 935 C CA . SER A 1 120 ? 16.165 -3.584 -4.482 1.00 66.12 120 SER A CA 1
ATOM 936 C C . SER A 1 120 ? 14.810 -2.885 -4.264 1.00 66.12 120 SER A C 1
ATOM 938 O O . SER A 1 120 ? 14.363 -2.705 -3.130 1.00 66.12 120 SER A O 1
ATOM 940 N N . SER A 1 121 ? 14.116 -2.493 -5.337 1.00 78.62 121 SER A N 1
ATOM 941 C CA . SER A 1 121 ? 12.894 -1.674 -5.266 1.00 78.62 121 SER A CA 1
ATOM 942 C C . SER A 1 121 ? 11.783 -2.301 -4.415 1.00 78.62 121 SER A C 1
ATOM 944 O O . SER A 1 121 ? 11.252 -1.664 -3.505 1.00 78.62 121 SER A O 1
ATOM 946 N N . PHE A 1 122 ? 11.484 -3.581 -4.641 1.00 85.69 122 PHE A N 1
ATOM 947 C CA . PHE A 1 122 ? 10.410 -4.284 -3.941 1.00 85.69 122 PHE A CA 1
ATOM 948 C C . PHE A 1 122 ? 10.668 -4.439 -2.437 1.00 85.69 122 PHE A C 1
ATOM 950 O O . PHE A 1 122 ? 9.798 -4.151 -1.615 1.00 85.69 122 PHE A O 1
ATOM 957 N N . ILE A 1 123 ? 11.888 -4.826 -2.057 1.00 87.50 123 ILE A N 1
ATOM 958 C CA . ILE A 1 123 ? 12.279 -4.932 -0.645 1.00 87.50 123 ILE A CA 1
ATOM 959 C C . ILE A 1 123 ? 12.245 -3.560 0.031 1.00 87.50 123 ILE A C 1
ATOM 961 O O . ILE A 1 123 ? 11.808 -3.447 1.178 1.00 87.50 123 ILE A O 1
ATOM 965 N N . ASN A 1 124 ? 12.664 -2.508 -0.673 1.00 85.25 124 ASN A N 1
ATOM 966 C CA . ASN A 1 124 ? 12.598 -1.150 -0.150 1.00 85.25 124 ASN A CA 1
ATOM 967 C C . ASN A 1 124 ? 11.150 -0.704 0.085 1.00 85.25 124 ASN A C 1
ATOM 969 O O . ASN A 1 124 ? 10.885 -0.127 1.135 1.00 85.25 124 ASN A O 1
ATOM 973 N N . MET A 1 125 ? 10.201 -1.045 -0.798 1.00 88.94 125 MET A N 1
ATOM 974 C CA . MET A 1 125 ? 8.771 -0.795 -0.552 1.00 88.94 125 MET A CA 1
ATOM 975 C C . MET A 1 125 ? 8.292 -1.431 0.755 1.00 88.94 125 MET A C 1
ATOM 977 O O . MET A 1 125 ? 7.671 -0.750 1.573 1.00 88.94 125 MET A O 1
ATOM 981 N N . LEU A 1 126 ? 8.633 -2.702 0.990 1.00 91.25 126 LEU A N 1
ATOM 982 C CA . LEU A 1 126 ? 8.273 -3.399 2.229 1.00 91.25 126 LEU A CA 1
ATOM 983 C C . LEU A 1 126 ? 8.903 -2.726 3.456 1.00 91.25 126 LEU A C 1
ATOM 985 O O . LEU A 1 126 ? 8.221 -2.488 4.452 1.00 91.25 126 LEU A O 1
ATOM 989 N N . ARG A 1 127 ? 10.185 -2.354 3.378 1.00 89.62 127 ARG A N 1
ATOM 990 C CA . ARG A 1 127 ? 10.900 -1.672 4.469 1.00 89.62 127 ARG A CA 1
ATOM 991 C C . ARG A 1 127 ? 10.327 -0.290 4.777 1.00 89.62 127 ARG A C 1
ATOM 993 O O . ARG A 1 127 ? 10.165 0.039 5.949 1.00 89.62 127 ARG A O 1
ATOM 1000 N N . TYR A 1 128 ? 9.994 0.504 3.760 1.00 89.06 128 TYR A N 1
ATOM 1001 C CA . TYR A 1 128 ? 9.360 1.812 3.949 1.00 89.06 128 TYR A CA 1
ATOM 1002 C C . TYR A 1 128 ? 7.964 1.677 4.551 1.00 89.06 128 TYR A C 1
ATOM 1004 O O . TYR A 1 128 ? 7.614 2.439 5.450 1.00 89.06 128 TYR A O 1
ATOM 1012 N N . GLY A 1 129 ? 7.193 0.677 4.117 1.00 91.38 129 GLY A N 1
ATOM 1013 C CA . GLY A 1 129 ? 5.904 0.360 4.720 1.00 91.38 129 GLY A CA 1
ATOM 1014 C C . GLY A 1 129 ? 6.044 -0.037 6.190 1.00 91.38 129 GLY A C 1
ATOM 1015 O O . GLY A 1 129 ? 5.326 0.485 7.035 1.00 91.38 129 GLY A O 1
ATOM 1016 N N . MET A 1 130 ? 7.001 -0.907 6.524 1.00 92.00 130 MET A N 1
ATOM 1017 C CA . MET A 1 130 ? 7.271 -1.294 7.912 1.00 92.00 130 MET A CA 1
ATOM 1018 C C . MET A 1 130 ? 7.648 -0.083 8.766 1.00 92.00 130 MET A C 1
ATOM 1020 O O . MET A 1 130 ? 7.078 0.104 9.837 1.00 92.00 130 MET A O 1
ATOM 1024 N N . LEU A 1 131 ? 8.547 0.776 8.273 1.00 89.94 131 LEU A N 1
ATOM 1025 C CA . LEU A 1 131 ? 8.923 2.015 8.953 1.00 89.94 131 LEU A CA 1
ATOM 1026 C C . LEU A 1 131 ? 7.706 2.921 9.184 1.00 89.94 131 LEU A C 1
ATOM 1028 O O . LEU A 1 131 ? 7.512 3.414 10.289 1.00 89.94 131 LEU A O 1
ATOM 1032 N N . ALA A 1 132 ? 6.852 3.104 8.178 1.00 90.62 132 ALA A N 1
ATOM 1033 C CA . ALA A 1 132 ? 5.634 3.898 8.313 1.00 90.62 132 ALA A CA 1
ATOM 1034 C C . ALA A 1 132 ? 4.677 3.352 9.377 1.00 90.62 132 ALA A C 1
ATOM 1036 O O . ALA A 1 132 ? 4.059 4.130 10.101 1.00 90.62 132 ALA A O 1
ATOM 1037 N N . LEU A 1 133 ? 4.573 2.028 9.495 1.00 91.56 133 LEU A N 1
ATOM 1038 C CA . LEU A 1 133 ? 3.726 1.386 10.496 1.00 91.56 133 LEU A CA 1
ATOM 1039 C C . LEU A 1 133 ? 4.264 1.565 11.919 1.00 91.56 133 LEU A C 1
ATOM 1041 O O . LEU A 1 133 ? 3.466 1.653 12.845 1.00 91.56 133 LEU A O 1
ATOM 1045 N N . THR A 1 134 ? 5.582 1.716 12.104 1.00 87.94 134 THR A N 1
ATOM 1046 C CA . THR A 1 134 ? 6.145 2.061 13.428 1.00 87.94 134 THR A CA 1
ATOM 1047 C C . THR A 1 134 ? 5.756 3.460 13.914 1.00 87.94 134 THR A C 1
ATOM 1049 O O . THR A 1 134 ? 5.920 3.758 15.091 1.00 87.94 134 THR A O 1
ATOM 1052 N N . LEU A 1 135 ? 5.238 4.314 13.024 1.00 87.44 135 LEU A N 1
ATOM 1053 C CA . LEU A 1 135 ? 4.784 5.671 13.342 1.00 87.44 135 LEU A CA 1
ATOM 1054 C C . LEU A 1 135 ? 3.293 5.722 13.705 1.00 87.44 135 LEU A C 1
ATOM 1056 O O . LEU A 1 135 ? 2.776 6.805 13.985 1.00 87.44 135 LEU A O 1
ATOM 1060 N N . LEU A 1 136 ? 2.589 4.587 13.658 1.00 87.56 136 LEU A N 1
ATOM 1061 C CA . LEU A 1 136 ? 1.202 4.514 14.101 1.00 87.56 136 LEU A CA 1
ATOM 1062 C C . LEU A 1 136 ? 1.107 4.650 15.632 1.00 87.56 136 LEU A C 1
ATOM 1064 O O . LEU A 1 136 ? 2.056 4.310 16.341 1.00 87.56 136 LEU A O 1
ATOM 1068 N N . PRO A 1 137 ? -0.042 5.112 16.158 1.00 86.25 137 PRO A N 1
ATOM 1069 C CA . PRO A 1 137 ? -0.269 5.184 17.597 1.00 86.25 137 PRO A CA 1
ATOM 1070 C C . PRO A 1 137 ? -0.093 3.835 18.304 1.00 86.25 137 PRO A C 1
ATOM 1072 O O . PRO A 1 137 ? -0.287 2.765 17.710 1.00 86.25 137 PRO A O 1
ATOM 1075 N N . GLU A 1 138 ? 0.226 3.899 19.598 1.00 82.62 138 GLU A N 1
ATOM 1076 C CA . GLU A 1 138 ? 0.334 2.722 20.460 1.00 82.62 138 GLU A CA 1
ATOM 1077 C C . GLU A 1 138 ? -0.959 1.889 20.411 1.00 82.62 138 GLU A C 1
ATOM 1079 O O . GLU A 1 138 ? -2.067 2.424 20.422 1.00 82.62 138 GLU A O 1
ATOM 1084 N N . HIS A 1 139 ? -0.810 0.562 20.352 1.00 82.06 139 HIS A N 1
ATOM 1085 C CA . HIS A 1 139 ? -1.915 -0.409 20.291 1.00 82.06 139 HIS A CA 1
ATOM 1086 C C . HIS A 1 139 ? -2.796 -0.356 19.025 1.00 82.06 139 HIS A C 1
ATOM 1088 O O . HIS A 1 139 ? -3.921 -0.859 19.028 1.00 82.06 139 HIS A O 1
ATOM 1094 N N . SER A 1 140 ? -2.282 0.195 17.925 1.00 86.81 140 SER A N 1
ATOM 1095 C CA . SER A 1 140 ? -2.927 0.120 16.612 1.00 86.81 140 SER A CA 1
ATOM 1096 C C . SER A 1 140 ? -2.763 -1.255 15.947 1.00 86.81 140 SER A C 1
ATOM 1098 O O . SER A 1 140 ? -1.773 -1.961 16.142 1.00 86.81 140 SER A O 1
ATOM 1100 N N . CYS A 1 141 ? -3.746 -1.643 15.130 1.00 88.56 141 CYS A N 1
ATOM 1101 C CA . CYS A 1 141 ? -3.620 -2.797 14.240 1.00 88.56 141 CYS A CA 1
ATOM 1102 C C . CYS A 1 141 ? -2.924 -2.356 12.947 1.00 88.56 141 CYS A C 1
ATOM 1104 O O . CYS A 1 141 ? -3.445 -1.512 12.218 1.00 88.56 141 CYS A O 1
ATOM 1106 N N . ALA A 1 142 ? -1.753 -2.923 12.663 1.00 93.19 142 ALA A N 1
ATOM 1107 C CA . ALA A 1 142 ? -0.942 -2.542 11.517 1.00 93.19 142 ALA A CA 1
ATOM 1108 C C . ALA A 1 142 ? -1.331 -3.334 10.258 1.00 93.19 142 ALA A C 1
ATOM 1110 O O . ALA A 1 142 ? -1.253 -4.563 10.224 1.00 93.19 142 ALA A O 1
ATOM 1111 N N . HIS A 1 143 ? -1.701 -2.618 9.195 1.00 94.69 143 HIS A N 1
ATOM 1112 C CA . HIS A 1 143 ? -2.029 -3.206 7.896 1.00 94.69 143 HIS A CA 1
ATOM 1113 C C . HIS A 1 143 ? -1.341 -2.425 6.779 1.00 94.69 143 HIS A C 1
ATOM 1115 O O . HIS A 1 143 ? -1.487 -1.210 6.670 1.00 94.69 143 HIS A O 1
ATOM 1121 N N . MET A 1 144 ? -0.605 -3.132 5.928 1.00 95.19 144 MET A N 1
ATOM 1122 C CA . MET A 1 144 ? 0.080 -2.598 4.756 1.00 95.19 144 MET A CA 1
ATOM 1123 C C . MET A 1 144 ? -0.658 -3.004 3.482 1.00 95.19 144 MET A C 1
ATOM 1125 O O . MET A 1 144 ? -1.027 -4.167 3.313 1.00 95.19 144 MET A O 1
ATOM 1129 N N . ILE A 1 145 ? -0.848 -2.057 2.564 1.00 95.88 145 ILE A N 1
ATOM 1130 C CA . ILE A 1 145 ? -1.402 -2.320 1.233 1.00 95.88 145 ILE A CA 1
ATOM 1131 C C . ILE A 1 145 ? -0.408 -1.808 0.195 1.00 95.88 145 ILE A C 1
ATOM 1133 O O . ILE A 1 145 ? -0.114 -0.616 0.155 1.00 95.88 145 ILE A O 1
ATOM 1137 N N . ILE A 1 146 ? 0.099 -2.708 -0.642 1.00 94.44 146 ILE A N 1
ATOM 1138 C CA . ILE A 1 146 ? 1.008 -2.381 -1.740 1.00 94.44 146 ILE A CA 1
ATOM 1139 C C . ILE A 1 146 ? 0.213 -2.356 -3.039 1.00 94.44 146 ILE A C 1
ATOM 1141 O O . ILE A 1 146 ? -0.430 -3.338 -3.406 1.00 94.44 146 ILE A O 1
ATOM 1145 N N . VAL A 1 147 ? 0.278 -1.229 -3.740 1.00 93.44 147 VAL A N 1
ATOM 1146 C CA . VAL A 1 147 ? -0.355 -1.033 -5.046 1.00 93.44 147 VAL A CA 1
ATOM 1147 C C . VAL A 1 147 ? 0.739 -1.063 -6.108 1.00 93.44 147 VAL A C 1
ATOM 1149 O O . VAL A 1 147 ? 1.646 -0.236 -6.072 1.00 93.44 147 VAL A O 1
ATOM 1152 N N . SER A 1 148 ? 0.691 -2.033 -7.017 1.00 89.44 148 SER A N 1
ATOM 1153 C CA . SER A 1 148 ? 1.735 -2.243 -8.030 1.00 89.44 148 SER A CA 1
ATOM 1154 C C . SER A 1 148 ? 1.176 -2.995 -9.239 1.00 89.44 148 SER A C 1
ATOM 1156 O O . SER A 1 148 ? 0.171 -3.693 -9.138 1.00 89.44 148 SER A O 1
ATOM 1158 N N . ASP A 1 149 ? 1.842 -2.876 -10.380 1.00 86.88 149 ASP A N 1
ATOM 1159 C CA . ASP A 1 149 ? 1.649 -3.701 -11.580 1.00 86.88 149 ASP A CA 1
ATOM 1160 C C . ASP A 1 149 ? 2.125 -5.158 -11.412 1.00 86.88 149 ASP A C 1
ATOM 1162 O O . ASP A 1 149 ? 1.950 -5.990 -12.296 1.00 86.88 149 ASP A O 1
ATOM 1166 N N . GLY A 1 150 ? 2.701 -5.492 -10.258 1.00 85.81 150 GLY A N 1
ATOM 1167 C CA . GLY A 1 150 ? 3.155 -6.829 -9.912 1.00 85.81 150 GLY A CA 1
ATOM 1168 C C . GLY A 1 150 ? 4.466 -7.239 -10.575 1.00 85.81 150 GLY A C 1
ATOM 1169 O O . GLY A 1 150 ? 4.870 -8.395 -10.430 1.00 85.81 150 GLY A O 1
ATOM 1170 N N . VAL A 1 151 ? 5.142 -6.323 -11.268 1.00 84.62 151 VAL A N 1
ATOM 1171 C CA . VAL A 1 151 ? 6.486 -6.551 -11.794 1.00 84.62 151 VAL A CA 1
ATOM 1172 C C . VAL A 1 151 ? 7.470 -6.401 -10.638 1.00 84.62 151 VAL A C 1
ATOM 1174 O O . VAL A 1 151 ? 7.642 -5.330 -10.061 1.00 84.62 151 VAL A O 1
ATOM 1177 N N . VAL A 1 152 ? 8.101 -7.511 -10.270 1.00 83.56 152 VAL A N 1
ATOM 1178 C CA . VAL A 1 152 ? 9.053 -7.577 -9.161 1.00 83.56 152 VAL A CA 1
ATOM 1179 C C . VAL A 1 152 ? 10.437 -7.825 -9.750 1.00 83.56 152 VAL A C 1
ATOM 1181 O O . VAL A 1 152 ? 10.620 -8.733 -10.559 1.00 83.56 152 VAL A O 1
ATOM 1184 N N . GLY A 1 153 ? 11.406 -6.985 -9.382 1.00 77.44 153 GLY A N 1
ATOM 1185 C CA . GLY A 1 153 ? 12.808 -7.182 -9.755 1.00 77.44 153 GLY A CA 1
ATOM 1186 C C . GLY A 1 153 ? 13.416 -8.416 -9.082 1.00 77.44 153 GLY A C 1
ATOM 1187 O O . GLY A 1 153 ? 12.807 -9.026 -8.205 1.00 77.44 153 GLY A O 1
ATOM 1188 N N . ASN A 1 154 ? 14.638 -8.781 -9.464 1.00 71.56 154 ASN A N 1
ATOM 1189 C CA . ASN A 1 154 ? 15.333 -9.900 -8.834 1.00 71.56 154 ASN A CA 1
ATOM 1190 C C . ASN A 1 154 ? 15.651 -9.573 -7.365 1.00 71.56 154 ASN A C 1
ATOM 1192 O O . ASN A 1 154 ? 16.505 -8.733 -7.088 1.00 71.56 154 ASN A O 1
ATOM 1196 N N . THR A 1 155 ? 14.962 -10.219 -6.425 1.00 75.44 155 THR A N 1
ATOM 1197 C CA . THR A 1 155 ? 15.173 -10.018 -4.986 1.00 75.44 155 THR A CA 1
ATOM 1198 C C . THR A 1 155 ? 15.979 -11.159 -4.386 1.00 75.44 155 THR A C 1
ATOM 1200 O O . THR A 1 155 ? 15.650 -12.323 -4.609 1.00 75.44 155 THR A O 1
ATOM 1203 N N . ASP A 1 156 ? 16.965 -10.834 -3.548 1.00 83.81 156 ASP A N 1
ATOM 1204 C CA . ASP A 1 156 ? 17.644 -11.825 -2.710 1.00 83.81 156 ASP A CA 1
ATOM 1205 C C . ASP A 1 156 ? 16.621 -12.538 -1.808 1.00 83.81 156 ASP A C 1
ATOM 1207 O O . ASP A 1 156 ? 15.956 -11.921 -0.967 1.00 83.81 156 ASP A O 1
ATOM 1211 N N . VAL A 1 157 ? 16.500 -13.851 -2.002 1.00 86.06 157 VAL A N 1
ATOM 1212 C CA . VAL A 1 157 ? 15.544 -14.715 -1.303 1.00 86.06 157 VAL A CA 1
ATOM 1213 C C . VAL A 1 157 ? 15.763 -14.679 0.210 1.00 86.06 157 VAL A C 1
ATOM 1215 O O . VAL A 1 157 ? 14.789 -14.682 0.961 1.00 86.06 157 VAL A O 1
ATOM 1218 N N . HIS A 1 158 ? 17.011 -14.582 0.678 1.00 90.81 158 HIS A N 1
ATOM 1219 C CA . HIS A 1 158 ? 17.318 -14.529 2.110 1.00 90.81 158 HIS A CA 1
ATOM 1220 C C . HIS A 1 158 ? 16.839 -13.225 2.747 1.00 90.81 158 HIS A C 1
ATOM 1222 O O . HIS A 1 158 ? 16.324 -13.214 3.871 1.00 90.81 158 HIS A O 1
ATOM 1228 N N . VAL A 1 159 ? 16.974 -12.116 2.019 1.00 90.62 159 VAL A N 1
ATOM 1229 C CA . VAL A 1 159 ? 16.486 -10.811 2.472 1.00 90.62 159 VAL A CA 1
ATOM 1230 C C . VAL A 1 159 ? 14.962 -10.790 2.473 1.00 90.62 159 VAL A C 1
ATOM 1232 O O . VAL A 1 159 ? 14.364 -10.306 3.435 1.00 90.62 159 VAL A O 1
ATOM 1235 N N . LEU A 1 160 ? 14.329 -11.338 1.433 1.00 90.81 160 LEU A N 1
ATOM 1236 C CA . LEU A 1 160 ? 12.876 -11.437 1.355 1.00 90.81 160 LEU A CA 1
ATOM 1237 C C . LEU A 1 160 ? 12.302 -12.291 2.495 1.00 90.81 160 LEU A C 1
ATOM 1239 O O . LEU A 1 160 ? 11.367 -11.849 3.159 1.00 90.81 160 LEU A O 1
ATOM 1243 N N . ASP A 1 161 ? 12.885 -13.461 2.772 1.00 92.25 161 ASP A N 1
ATOM 1244 C CA . ASP A 1 161 ? 12.473 -14.324 3.886 1.00 92.25 161 ASP A CA 1
ATOM 1245 C C . ASP A 1 161 ? 12.602 -13.596 5.232 1.00 92.25 161 ASP A C 1
ATOM 1247 O O . ASP A 1 161 ? 11.655 -13.560 6.016 1.00 92.25 161 ASP A O 1
ATOM 1251 N N . SER A 1 162 ? 13.714 -12.889 5.454 1.00 93.88 162 SER A N 1
ATOM 1252 C CA . SER A 1 162 ? 13.912 -12.077 6.664 1.00 93.88 162 SER A CA 1
ATOM 1253 C C . SER A 1 162 ? 12.830 -10.999 6.835 1.00 93.88 162 SER A C 1
ATOM 1255 O O . SER A 1 162 ? 12.330 -10.781 7.940 1.00 93.88 162 SER A O 1
ATOM 1257 N N . VAL A 1 163 ? 12.431 -10.330 5.747 1.00 93.81 163 VAL A N 1
ATOM 1258 C CA . VAL A 1 163 ? 11.359 -9.320 5.769 1.00 93.81 163 VAL A CA 1
ATOM 1259 C C . VAL A 1 163 ? 9.998 -9.963 6.045 1.00 93.81 163 VAL A C 1
ATOM 1261 O O . VAL A 1 163 ? 9.244 -9.453 6.872 1.00 93.81 163 VAL A O 1
ATOM 1264 N N . ILE A 1 164 ? 9.686 -11.102 5.421 1.00 94.56 164 ILE A N 1
ATOM 1265 C CA . ILE A 1 164 ? 8.429 -11.831 5.658 1.00 94.56 164 ILE A CA 1
ATOM 1266 C C . ILE A 1 164 ? 8.352 -12.319 7.109 1.00 94.56 164 ILE A C 1
ATOM 1268 O O . ILE A 1 164 ? 7.317 -12.168 7.761 1.00 94.56 164 ILE A O 1
ATOM 1272 N N . GLN A 1 165 ? 9.442 -12.872 7.643 1.00 95.00 165 GLN A N 1
ATOM 1273 C CA . GLN A 1 165 ? 9.528 -13.281 9.044 1.00 95.00 165 GLN A CA 1
ATOM 1274 C C . GLN A 1 165 ? 9.304 -12.097 9.980 1.00 95.00 165 GLN A C 1
ATOM 1276 O O . GLN A 1 165 ? 8.568 -12.231 10.958 1.00 95.00 165 GLN A O 1
ATOM 1281 N N . HIS A 1 166 ? 9.866 -10.931 9.657 1.00 94.19 166 HIS A N 1
ATOM 1282 C CA . HIS A 1 166 ? 9.645 -9.725 10.440 1.00 94.19 166 HIS A CA 1
ATOM 1283 C C . HIS A 1 166 ? 8.180 -9.272 10.410 1.00 94.19 166 HIS A C 1
ATOM 1285 O O . HIS A 1 166 ? 7.621 -9.019 11.473 1.00 94.19 166 HIS A O 1
ATOM 1291 N N . LEU A 1 167 ? 7.539 -9.219 9.236 1.00 94.56 167 LEU A N 1
ATOM 1292 C CA . LEU A 1 167 ? 6.111 -8.883 9.111 1.00 94.56 167 LEU A CA 1
ATOM 1293 C C . LEU A 1 167 ? 5.236 -9.821 9.954 1.00 94.56 167 LEU A C 1
ATOM 1295 O O . LEU A 1 167 ? 4.312 -9.376 10.631 1.00 94.56 167 LEU A O 1
ATOM 1299 N N . ARG A 1 168 ? 5.558 -11.119 9.973 1.00 94.06 168 ARG A N 1
ATOM 1300 C CA . ARG A 1 168 ? 4.853 -12.103 10.806 1.00 94.06 168 ARG A CA 1
ATOM 1301 C C . ARG A 1 168 ? 5.110 -11.902 12.297 1.00 94.06 168 ARG A C 1
ATOM 1303 O O . ARG A 1 168 ? 4.169 -11.982 13.081 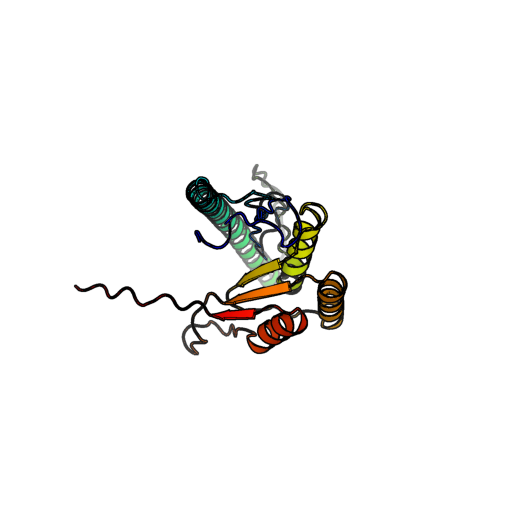1.00 94.06 168 ARG A O 1
ATOM 1310 N N . ALA A 1 169 ? 6.356 -11.640 12.689 1.00 94.00 169 ALA A N 1
ATOM 1311 C CA . ALA A 1 169 ? 6.734 -11.423 14.085 1.00 94.00 169 ALA A CA 1
ATOM 1312 C C . ALA A 1 169 ? 6.077 -10.165 14.676 1.00 94.00 169 ALA A C 1
ATOM 1314 O O . ALA A 1 169 ? 5.724 -10.155 15.851 1.00 94.00 169 ALA A O 1
ATOM 1315 N N . THR A 1 170 ? 5.874 -9.130 13.858 1.00 91.44 170 THR A N 1
ATOM 1316 C CA . THR A 1 170 ? 5.201 -7.882 14.247 1.00 91.44 170 THR A CA 1
ATOM 1317 C C . THR A 1 170 ? 3.701 -7.879 13.957 1.00 91.44 170 THR A C 1
ATOM 1319 O O . THR A 1 170 ? 3.039 -6.868 14.177 1.00 91.44 170 THR A O 1
ATOM 1322 N N . THR A 1 171 ? 3.133 -9.006 13.509 1.00 93.06 171 THR A N 1
ATOM 1323 C CA . THR A 1 171 ? 1.704 -9.158 13.177 1.00 93.06 171 THR A CA 1
ATOM 1324 C C . THR A 1 171 ? 1.182 -8.148 12.144 1.00 93.06 171 THR A C 1
ATOM 1326 O O . THR A 1 171 ? 0.007 -7.792 12.151 1.00 93.06 171 THR A O 1
ATOM 1329 N N . ILE A 1 172 ? 2.050 -7.693 11.236 1.00 95.06 172 ILE A N 1
ATOM 1330 C CA . ILE A 1 172 ? 1.689 -6.775 10.154 1.00 95.06 172 ILE A CA 1
ATOM 1331 C C . ILE A 1 172 ? 1.066 -7.571 9.011 1.00 95.06 172 ILE A C 1
ATOM 1333 O O . ILE A 1 172 ? 1.736 -8.387 8.371 1.00 95.06 172 ILE A O 1
ATOM 1337 N N . ALA A 1 173 ? -0.196 -7.277 8.701 1.00 95.44 173 ALA A N 1
ATOM 1338 C CA . ALA A 1 173 ? -0.844 -7.838 7.525 1.00 95.44 173 ALA A CA 1
ATOM 1339 C C . ALA A 1 173 ? -0.387 -7.120 6.251 1.00 95.44 173 ALA A C 1
ATOM 1341 O O . ALA A 1 173 ? -0.478 -5.897 6.174 1.00 95.44 173 ALA A O 1
ATOM 1342 N N . CYS A 1 174 ? 0.084 -7.856 5.239 1.00 96.06 174 CYS A N 1
ATOM 1343 C CA . CYS A 1 174 ? 0.510 -7.279 3.960 1.00 96.06 174 CYS A CA 1
ATOM 1344 C C . CYS A 1 174 ? -0.421 -7.727 2.834 1.00 96.06 174 CYS A C 1
ATOM 1346 O O . CYS A 1 174 ? -0.493 -8.903 2.495 1.00 96.06 174 CYS A O 1
ATOM 1348 N N . SER A 1 175 ? -1.148 -6.786 2.240 1.00 96.75 175 SER A N 1
ATOM 1349 C CA . SER A 1 175 ? -2.046 -7.035 1.110 1.00 96.75 175 SER A CA 1
ATOM 1350 C C . SER A 1 175 ? -1.537 -6.363 -0.159 1.00 96.75 175 SER A C 1
ATOM 1352 O O . SER A 1 175 ? -0.846 -5.349 -0.105 1.00 96.75 175 SER A O 1
ATOM 1354 N N . PHE A 1 176 ? -1.909 -6.913 -1.308 1.00 95.56 176 PHE A N 1
ATOM 1355 C CA . PHE A 1 176 ? -1.480 -6.434 -2.614 1.00 95.56 176 PHE A CA 1
ATOM 1356 C C . PHE A 1 176 ? -2.690 -6.107 -3.482 1.00 95.56 176 PHE A C 1
ATOM 1358 O O . PHE A 1 176 ? -3.596 -6.926 -3.641 1.00 95.56 176 PHE A O 1
ATOM 1365 N N . LEU A 1 177 ? -2.669 -4.919 -4.077 1.00 94.44 177 LEU A N 1
ATOM 1366 C CA . LEU A 1 177 ? -3.587 -4.505 -5.124 1.00 94.44 177 LEU A CA 1
ATOM 1367 C C . LEU A 1 177 ? -2.817 -4.451 -6.443 1.00 94.44 177 LEU A C 1
ATOM 1369 O O . LEU A 1 177 ? -2.034 -3.534 -6.688 1.00 94.44 177 LEU A O 1
ATOM 1373 N N . HIS A 1 178 ? -3.049 -5.448 -7.285 1.00 90.81 178 HIS A N 1
ATOM 1374 C CA . HIS A 1 178 ? -2.477 -5.520 -8.615 1.00 90.81 178 HIS A CA 1
ATOM 1375 C C . HIS A 1 178 ? -3.228 -4.580 -9.561 1.00 90.81 178 HIS A C 1
ATOM 1377 O O . HIS A 1 178 ? -4.390 -4.821 -9.902 1.00 90.81 178 HIS A O 1
ATOM 1383 N N . VAL A 1 179 ? -2.552 -3.510 -9.972 1.00 86.19 179 VAL A N 1
ATOM 1384 C CA . VAL A 1 179 ? -3.044 -2.503 -10.914 1.00 86.19 179 VAL A CA 1
ATOM 1385 C C . VAL A 1 179 ? -2.356 -2.732 -12.247 1.00 86.19 179 VAL A C 1
ATOM 1387 O O . VAL A 1 179 ? -1.221 -2.325 -12.455 1.00 86.19 179 VAL A O 1
ATOM 1390 N N . GLY A 1 180 ? -3.047 -3.413 -13.149 1.00 75.81 180 GLY A N 1
ATOM 1391 C CA . GLY A 1 180 ? -2.486 -3.785 -14.435 1.00 75.81 180 GLY A CA 1
ATOM 1392 C C . GLY A 1 180 ? -3.426 -4.697 -15.202 1.00 75.81 180 GLY A C 1
ATOM 1393 O O . GLY A 1 180 ? -4.332 -5.319 -14.639 1.00 75.81 180 GLY A O 1
ATOM 1394 N N . SER A 1 181 ? -3.225 -4.763 -16.513 1.00 67.31 181 SER A N 1
ATOM 1395 C CA . SER A 1 181 ? -3.896 -5.771 -17.327 1.00 67.31 181 SER A CA 1
ATOM 1396 C C . SER A 1 181 ? -3.243 -7.140 -17.112 1.00 67.31 181 SER A C 1
ATOM 1398 O O . SER A 1 181 ? -2.097 -7.235 -16.675 1.00 67.31 181 SER A O 1
ATOM 1400 N N . THR A 1 182 ? -3.957 -8.222 -17.422 1.00 67.00 182 THR A N 1
ATOM 1401 C CA . THR A 1 182 ? -3.309 -9.534 -17.564 1.00 67.00 182 THR A CA 1
ATOM 1402 C C . THR A 1 182 ? -2.182 -9.445 -18.589 1.00 67.00 182 THR A C 1
ATOM 1404 O O . THR A 1 182 ? -2.267 -8.637 -19.508 1.00 67.00 182 THR A O 1
ATOM 1407 N N . TYR A 1 183 ? -1.138 -10.262 -18.451 1.00 64.81 183 TYR A N 1
ATOM 1408 C CA . TYR A 1 183 ? -0.030 -10.262 -19.406 1.00 64.81 183 TYR A CA 1
ATOM 1409 C C . TYR A 1 183 ? -0.543 -10.409 -20.850 1.00 64.81 183 TYR A C 1
ATOM 1411 O O . TYR A 1 183 ? -1.250 -11.367 -21.170 1.00 64.81 183 TYR A O 1
ATOM 1419 N N . HIS A 1 184 ? -0.185 -9.450 -21.707 1.00 64.56 184 HIS A N 1
ATOM 1420 C CA . HIS A 1 184 ? -0.473 -9.468 -23.138 1.00 64.56 184 HIS A CA 1
ATOM 1421 C C . HIS A 1 184 ? 0.846 -9.698 -23.890 1.00 64.56 184 HIS A C 1
ATOM 1423 O O . HIS A 1 184 ? 1.689 -8.798 -23.895 1.00 64.56 184 HIS A O 1
ATOM 1429 N N . PRO A 1 185 ? 1.034 -10.851 -24.561 1.00 60.31 185 PRO A N 1
ATOM 1430 C CA . PRO A 1 185 ? 2.306 -11.214 -25.195 1.00 60.31 185 PRO A CA 1
ATOM 1431 C C . PRO A 1 185 ? 2.841 -10.170 -26.182 1.00 60.31 185 PRO A C 1
ATOM 1433 O O . PRO A 1 185 ? 4.045 -10.045 -26.362 1.00 60.31 185 PRO A O 1
ATOM 1436 N N . HIS A 1 186 ? 1.943 -9.403 -26.805 1.00 67.56 186 HIS A N 1
ATOM 1437 C CA . HIS A 1 186 ? 2.278 -8.407 -27.823 1.00 67.56 186 HIS A CA 1
ATOM 1438 C C . HIS A 1 186 ? 2.371 -6.964 -27.298 1.00 67.56 186 HIS A C 1
ATOM 1440 O O . HIS A 1 186 ? 2.661 -6.064 -28.081 1.00 67.56 186 HIS A O 1
ATOM 1446 N N . CYS A 1 187 ? 2.124 -6.718 -26.005 1.00 59.53 187 CYS A N 1
ATOM 1447 C CA . CYS A 1 187 ? 2.079 -5.360 -25.436 1.00 59.53 187 CYS A CA 1
ATOM 1448 C C . CYS A 1 187 ? 2.816 -5.208 -24.094 1.00 59.53 187 CYS A C 1
ATOM 1450 O O . CYS A 1 187 ? 2.745 -4.143 -23.492 1.00 59.53 187 CYS A O 1
ATOM 1452 N N . ALA A 1 188 ? 3.487 -6.254 -23.602 1.00 60.19 188 ALA A N 1
ATOM 1453 C CA . ALA A 1 188 ? 4.063 -6.271 -22.255 1.00 60.19 188 ALA A CA 1
ATOM 1454 C C . ALA A 1 188 ? 5.578 -6.002 -22.191 1.00 60.19 188 ALA A C 1
ATOM 1456 O O . ALA A 1 188 ? 6.143 -6.105 -21.111 1.00 60.19 188 ALA A O 1
ATOM 1457 N N . ASP A 1 189 ? 6.246 -5.713 -23.315 1.00 63.53 189 ASP A N 1
ATOM 1458 C CA . ASP A 1 189 ? 7.704 -5.460 -23.383 1.00 63.53 189 ASP A CA 1
ATOM 1459 C C . ASP A 1 189 ? 8.565 -6.507 -22.627 1.00 63.53 189 ASP A C 1
ATOM 1461 O O . ASP A 1 189 ? 9.618 -6.219 -22.069 1.00 63.53 189 ASP A O 1
ATOM 1465 N N . GLY A 1 190 ? 8.072 -7.752 -22.544 1.00 67.38 190 GLY A N 1
ATOM 1466 C CA . GLY A 1 190 ? 8.709 -8.846 -21.799 1.00 67.38 190 GLY A CA 1
ATOM 1467 C C . GLY A 1 190 ? 8.532 -8.827 -20.271 1.00 67.38 190 GLY A C 1
ATOM 1468 O O . GLY A 1 190 ? 8.983 -9.760 -19.609 1.00 67.38 190 GLY A O 1
ATOM 1469 N N . LEU A 1 191 ? 7.850 -7.835 -19.695 1.00 72.62 191 LEU A N 1
ATOM 1470 C CA . LEU A 1 191 ? 7.582 -7.747 -18.259 1.00 72.62 191 LEU A CA 1
ATOM 1471 C C . LEU A 1 191 ? 6.413 -8.659 -17.865 1.00 72.62 191 LEU A C 1
ATOM 1473 O O . LEU A 1 191 ? 5.282 -8.504 -18.332 1.00 72.62 191 LEU A O 1
ATOM 1477 N N . VAL A 1 192 ? 6.688 -9.624 -16.986 1.00 79.88 192 VAL A N 1
ATOM 1478 C CA . VAL A 1 192 ? 5.697 -10.584 -16.484 1.00 79.88 192 VAL A CA 1
ATOM 1479 C C . VAL A 1 192 ? 5.453 -10.325 -14.994 1.00 79.88 192 VAL A C 1
ATOM 1481 O O . VAL A 1 192 ? 6.413 -10.311 -14.221 1.00 79.88 192 VAL A O 1
ATOM 1484 N N . PRO A 1 193 ? 4.194 -10.135 -14.558 1.00 84.25 193 PRO A N 1
ATOM 1485 C CA . PRO A 1 193 ? 3.890 -9.930 -13.149 1.00 84.25 193 PRO A CA 1
ATOM 1486 C C . PRO A 1 193 ? 4.071 -11.222 -12.337 1.00 84.25 193 PRO A C 1
ATOM 1488 O O . PRO A 1 193 ? 3.592 -12.291 -12.720 1.00 84.25 193 PRO A O 1
ATOM 1491 N N . TYR A 1 194 ? 4.684 -11.117 -11.159 1.00 88.25 194 TYR A N 1
ATOM 1492 C CA . TYR A 1 194 ? 4.950 -12.231 -10.241 1.00 88.25 194 TYR A CA 1
ATOM 1493 C C . TYR A 1 194 ? 3.762 -12.494 -9.305 1.00 88.25 194 TYR A C 1
ATOM 1495 O O . TYR A 1 194 ? 3.860 -12.386 -8.082 1.00 88.25 194 TYR A O 1
ATOM 1503 N N . GLN A 1 195 ? 2.609 -12.838 -9.877 1.00 89.44 195 GLN A N 1
ATOM 1504 C CA . GLN A 1 195 ? 1.350 -12.978 -9.132 1.00 89.44 195 GLN A CA 1
ATOM 1505 C C . GLN A 1 195 ? 1.427 -14.025 -8.012 1.00 89.44 195 GLN A C 1
ATOM 1507 O O . GLN A 1 195 ? 1.003 -13.750 -6.892 1.00 89.44 195 GLN A O 1
ATOM 1512 N N . GLU A 1 196 ? 2.028 -15.186 -8.285 1.00 90.69 196 GLU A N 1
ATOM 1513 C CA . GLU A 1 196 ? 2.181 -16.268 -7.301 1.00 90.69 196 GLU A CA 1
ATOM 1514 C C . GLU A 1 196 ? 3.032 -15.845 -6.100 1.00 90.69 196 GLU A C 1
ATOM 1516 O O . GLU A 1 196 ? 2.691 -16.154 -4.959 1.00 90.69 196 GLU A O 1
ATOM 1521 N N . LEU A 1 197 ? 4.104 -15.081 -6.339 1.00 91.44 197 LEU A N 1
ATOM 1522 C CA . LEU A 1 197 ? 4.952 -14.559 -5.271 1.00 91.44 197 LEU A CA 1
ATOM 1523 C C . LEU A 1 197 ? 4.175 -13.579 -4.387 1.00 91.44 197 LEU A C 1
ATOM 1525 O O . LEU A 1 197 ? 4.189 -13.701 -3.164 1.00 91.44 197 LEU A O 1
ATOM 1529 N N . LEU A 1 198 ? 3.468 -12.625 -4.994 1.00 92.81 198 LEU A N 1
ATOM 1530 C CA . LEU A 1 198 ? 2.679 -11.641 -4.250 1.00 92.81 198 LEU A CA 1
ATOM 1531 C C . LEU A 1 198 ? 1.546 -12.307 -3.462 1.00 92.81 198 LEU A C 1
ATOM 1533 O O . 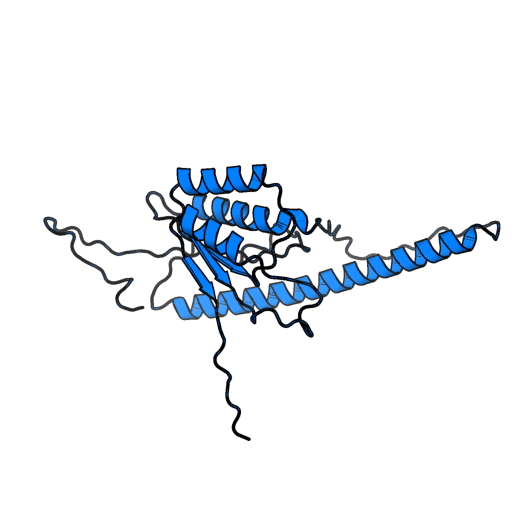LEU A 1 198 ? 1.300 -11.961 -2.307 1.00 92.81 198 LEU A O 1
ATOM 1537 N N . HIS A 1 199 ? 0.894 -13.306 -4.053 1.00 94.44 199 HIS A N 1
ATOM 1538 C CA . HIS A 1 199 ? -0.137 -14.098 -3.389 1.00 94.44 199 HIS A CA 1
ATOM 1539 C C . HIS A 1 199 ? 0.422 -14.917 -2.224 1.00 94.44 199 HIS A C 1
ATOM 1541 O O . HIS A 1 199 ? -0.190 -14.963 -1.154 1.00 94.44 199 HIS A O 1
ATOM 1547 N N . PHE A 1 200 ? 1.602 -15.517 -2.396 1.00 94.19 200 PHE A N 1
ATOM 1548 C CA . PHE A 1 200 ? 2.319 -16.217 -1.334 1.00 94.19 200 PHE A CA 1
ATOM 1549 C C . PHE A 1 200 ? 2.637 -15.281 -0.165 1.00 94.19 200 PHE A C 1
ATOM 1551 O O . PHE A 1 200 ? 2.305 -15.608 0.973 1.00 94.19 200 PHE A O 1
ATOM 1558 N N . ILE A 1 201 ? 3.203 -14.099 -0.432 1.00 94.62 201 ILE A N 1
ATOM 1559 C CA . ILE A 1 201 ? 3.543 -13.116 0.608 1.00 94.62 201 ILE A CA 1
ATOM 1560 C C . ILE A 1 201 ? 2.283 -12.642 1.342 1.00 94.62 201 ILE A C 1
ATOM 1562 O O . ILE A 1 201 ? 2.271 -12.604 2.575 1.00 94.62 201 ILE A O 1
ATOM 1566 N N . ALA A 1 202 ? 1.207 -12.328 0.611 1.00 95.56 202 ALA A N 1
ATOM 1567 C CA . ALA A 1 202 ? -0.061 -11.939 1.225 1.00 95.56 202 ALA A CA 1
ATOM 1568 C C . ALA A 1 202 ? -0.584 -13.036 2.154 1.00 95.56 202 ALA A C 1
ATOM 1570 O O . ALA A 1 202 ? -0.859 -12.779 3.323 1.00 95.56 202 ALA A O 1
ATOM 1571 N N . ARG A 1 203 ? -0.645 -14.284 1.683 1.00 95.19 203 ARG A N 1
ATOM 1572 C CA . ARG A 1 203 ? -1.108 -15.409 2.507 1.00 95.19 203 ARG A CA 1
ATOM 1573 C C . ARG A 1 203 ? -0.203 -15.679 3.707 1.00 95.19 203 ARG A C 1
ATOM 1575 O O . ARG A 1 203 ? -0.713 -15.947 4.791 1.00 95.19 203 ARG A O 1
ATOM 1582 N N . ALA A 1 204 ? 1.113 -15.573 3.540 1.00 95.19 204 ALA A N 1
ATOM 1583 C CA . ALA A 1 204 ? 2.083 -15.765 4.616 1.00 95.19 204 ALA A CA 1
ATOM 1584 C C . ALA A 1 204 ? 1.946 -14.716 5.736 1.00 95.19 204 ALA A C 1
ATOM 1586 O O . ALA A 1 204 ? 2.328 -14.984 6.875 1.00 95.19 204 ALA A O 1
ATOM 1587 N N . THR A 1 205 ? 1.381 -13.547 5.423 1.00 95.62 205 THR A N 1
ATOM 1588 C CA . THR A 1 205 ? 1.200 -12.416 6.344 1.00 95.62 205 THR A CA 1
ATOM 1589 C C . THR A 1 205 ? -0.269 -12.134 6.674 1.00 95.62 205 THR A C 1
ATOM 1591 O O . THR A 1 205 ? -0.573 -11.067 7.178 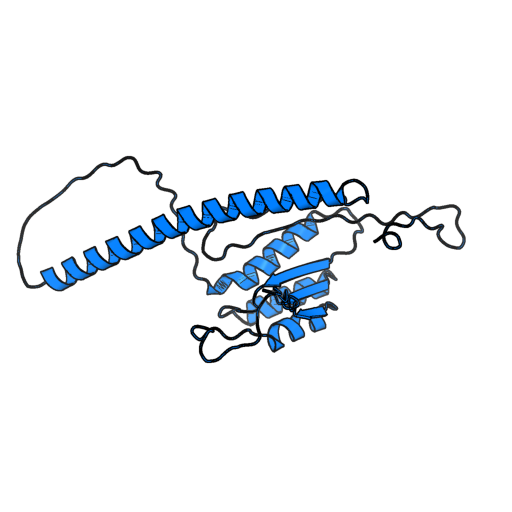1.00 95.62 205 THR A O 1
ATOM 1594 N N . LEU A 1 206 ? -1.201 -13.067 6.431 1.00 95.31 206 LEU A N 1
ATOM 1595 C CA . LEU A 1 206 ? -2.648 -12.883 6.680 1.00 95.31 206 LEU A CA 1
ATOM 1596 C C . LEU A 1 206 ? -3.304 -11.730 5.889 1.00 95.31 206 LEU A C 1
ATOM 1598 O O . LEU A 1 206 ? -4.383 -11.258 6.244 1.00 95.31 206 LEU A O 1
ATOM 1602 N N . GLY A 1 207 ? -2.673 -11.277 4.810 1.00 95.50 207 GLY A N 1
ATOM 1603 C CA . GLY A 1 207 ? -3.248 -10.327 3.872 1.00 95.50 207 GLY A CA 1
ATOM 1604 C C . GLY A 1 207 ? -3.954 -10.995 2.696 1.00 95.50 207 GLY A C 1
ATOM 1605 O O . GLY A 1 207 ? -4.198 -12.203 2.656 1.00 95.50 207 GLY A O 1
ATOM 1606 N N . THR A 1 208 ? -4.291 -10.178 1.703 1.00 95.44 208 THR A N 1
ATOM 1607 C CA . THR A 1 208 ? -5.010 -10.609 0.499 1.00 95.44 208 THR A CA 1
ATOM 1608 C C . THR A 1 208 ? -4.357 -10.056 -0.759 1.00 95.44 208 THR A C 1
ATOM 1610 O O . THR A 1 208 ? -3.736 -8.996 -0.734 1.00 95.44 208 THR A O 1
ATOM 1613 N N . TYR A 1 209 ? -4.493 -10.780 -1.866 1.00 94.38 209 TYR A N 1
ATOM 1614 C CA . TYR A 1 209 ? -4.104 -10.316 -3.193 1.00 94.38 209 TYR A CA 1
ATOM 1615 C C . TYR A 1 209 ? -5.372 -10.072 -4.015 1.00 94.38 209 TYR A C 1
ATOM 1617 O O . TYR A 1 209 ? -6.211 -10.966 -4.144 1.00 94.38 209 TYR A O 1
ATOM 1625 N N . MET A 1 210 ? -5.520 -8.867 -4.561 1.00 91.75 210 MET A N 1
ATOM 1626 C CA . MET A 1 210 ? -6.651 -8.468 -5.397 1.00 91.75 210 MET A CA 1
ATOM 1627 C C . MET A 1 210 ? -6.142 -7.865 -6.703 1.00 91.75 210 MET A C 1
ATOM 1629 O O . MET A 1 210 ? -5.212 -7.068 -6.694 1.00 91.75 210 MET A O 1
ATOM 1633 N N . SER A 1 211 ? -6.773 -8.199 -7.828 1.00 86.31 211 SER A N 1
ATOM 1634 C CA . SER A 1 211 ? -6.512 -7.540 -9.111 1.00 86.31 211 SER A CA 1
ATOM 1635 C C . SER A 1 211 ? -7.599 -6.509 -9.395 1.00 86.31 211 SER A C 1
ATOM 1637 O O . SER A 1 211 ? -8.790 -6.823 -9.356 1.00 86.31 211 SER A O 1
ATOM 1639 N N . PHE A 1 212 ? -7.186 -5.275 -9.672 1.00 79.69 212 PHE A N 1
ATOM 1640 C CA . PHE A 1 212 ? -8.078 -4.213 -10.105 1.00 79.69 212 PHE A CA 1
ATOM 1641 C C . PHE A 1 212 ? -8.265 -4.291 -11.620 1.00 79.69 212 PHE A C 1
ATOM 1643 O O . PHE A 1 212 ? -7.315 -4.123 -12.383 1.00 79.69 212 PHE A O 1
ATOM 1650 N N . ARG A 1 213 ? -9.506 -4.516 -12.060 1.00 66.12 213 ARG A N 1
ATOM 1651 C CA . ARG A 1 213 ? -9.891 -4.383 -13.466 1.00 66.12 213 ARG A CA 1
ATOM 1652 C C . ARG A 1 213 ? -10.766 -3.142 -13.614 1.00 66.12 213 ARG A C 1
ATOM 1654 O O . ARG A 1 213 ? -11.884 -3.160 -13.095 1.00 66.12 213 ARG A O 1
ATOM 1661 N N . PRO A 1 214 ? -10.302 -2.073 -14.287 1.00 61.19 214 PRO A N 1
ATOM 1662 C CA . PRO A 1 214 ? -11.193 -0.976 -14.623 1.00 61.19 214 PRO A CA 1
ATOM 1663 C C . PRO A 1 214 ? -12.303 -1.526 -15.524 1.00 61.19 214 PRO A C 1
ATOM 1665 O O . PRO A 1 214 ? -12.028 -2.201 -16.518 1.00 61.19 214 PRO A O 1
ATOM 1668 N N . TYR A 1 215 ? -13.561 -1.278 -15.158 1.00 53.03 215 TYR A N 1
ATOM 1669 C CA . TYR A 1 215 ? -14.677 -1.550 -16.059 1.00 53.03 215 TYR A CA 1
ATOM 1670 C C . TYR A 1 215 ? -14.450 -0.752 -17.350 1.00 53.03 215 TYR A C 1
ATOM 1672 O O . TYR A 1 215 ? -14.098 0.429 -17.259 1.00 53.03 215 TYR A O 1
ATOM 1680 N N . PRO A 1 216 ? -14.624 -1.353 -18.542 1.00 52.16 216 PRO A N 1
ATOM 1681 C CA . PRO A 1 216 ? -14.522 -0.604 -19.781 1.00 52.16 216 PRO A CA 1
ATOM 1682 C C . PRO A 1 216 ? -15.580 0.499 -19.750 1.00 52.16 216 PRO A C 1
ATOM 1684 O O . PRO A 1 216 ? -16.778 0.225 -19.667 1.00 52.16 216 PRO A O 1
ATOM 1687 N N . ILE A 1 217 ? -15.132 1.754 -19.777 1.00 49.53 217 ILE A N 1
ATOM 1688 C CA . ILE A 1 217 ? -16.014 2.895 -19.994 1.00 49.53 217 ILE A CA 1
ATOM 1689 C C . ILE A 1 217 ? -16.464 2.763 -21.448 1.00 49.53 217 ILE A C 1
ATOM 1691 O O . ILE A 1 217 ? -15.717 3.085 -22.371 1.00 49.53 217 ILE A O 1
ATOM 1695 N N . VAL A 1 218 ? -17.648 2.187 -21.661 1.00 44.69 218 VAL A N 1
ATOM 1696 C CA . VAL A 1 218 ? -18.259 2.098 -22.988 1.00 44.69 218 VAL A CA 1
ATOM 1697 C C . VAL A 1 218 ? -18.610 3.524 -23.402 1.00 44.69 218 VAL A C 1
ATOM 1699 O O . VAL A 1 218 ? -19.635 4.068 -22.995 1.00 44.69 218 VAL A O 1
ATOM 1702 N N . HIS A 1 219 ? -17.726 4.161 -24.167 1.00 46.31 219 HIS A N 1
ATOM 1703 C CA . HIS A 1 219 ? -18.058 5.381 -24.884 1.00 46.31 219 HIS A CA 1
ATOM 1704 C C . HIS A 1 219 ? -19.033 5.001 -26.001 1.00 46.31 219 HIS A C 1
ATOM 1706 O O . HIS A 1 219 ? -18.628 4.458 -27.026 1.00 46.31 219 HIS A O 1
ATOM 1712 N N . TYR A 1 220 ? -20.325 5.241 -25.774 1.00 46.22 220 TYR A N 1
ATOM 1713 C CA . TYR A 1 220 ? -21.306 5.273 -26.852 1.00 46.22 220 TYR A CA 1
ATOM 1714 C C . TYR A 1 220 ? -21.000 6.511 -27.707 1.00 46.22 220 TYR A C 1
ATOM 1716 O O . TYR A 1 220 ? -21.211 7.635 -27.249 1.00 46.22 220 TYR A O 1
ATOM 1724 N N . TYR A 1 221 ? -20.438 6.289 -28.895 1.00 50.62 221 TYR A N 1
ATOM 1725 C CA . TYR A 1 221 ? -20.406 7.262 -29.988 1.00 50.62 221 TYR A CA 1
ATOM 1726 C C . TYR A 1 221 ? -21.582 7.006 -30.926 1.00 50.62 221 TYR A C 1
ATOM 1728 O O . TYR A 1 221 ? -21.890 5.812 -31.153 1.00 50.62 221 TYR A O 1
#

Organism: NCBI:txid561572

Sequence (221 aa):
MDLILLQFTIPGSKRIMQPEIYVTIIAHTPFFTNPAQQVLVQGWLVTLDNVKQLTDFIKNRLHILEEKVACATAIASQQLENLKAENERLVGGLFEESNACLNKNNNTCLVSTSLISPESSFINMLRYGMLALTLLPEHSCAHMIIVSDGVVGNTDVHVLDSVIQHLRATTIACSFLHVGSTYHPHCADGLVPYQELLHFIARATLGTYMSFRPYPIVHYY

Foldseek 3Di:
DVVVQDWDADPPDNDIDGDWDFDWAFAFDLFFPPVVLRTQDARDTDDPVCPVVVVVSSVVSVVVVVVVVVVVVVVVVVVVVVVVVVVVCVVVCPPPDDDDDDDDDDDDPPPVRPRDDSQCRVVVLLVVLVVRQVRYDPPDQAEAEAEELQQHHNYDPVSVVVSLVVLQVVLYQYEYENEHDQDDVVPCPPGHHPQVVRQVSNVSSVHYYHYDDPDPPPPDD

Radius of gyration: 23.51 Å; chains: 1; bounding box: 67×42×65 Å

InterPro domains:
  IPR033228 Protein SZT2 [PTHR14918] (6-212)

pLDDT: mean 77.52, std 17.94, range [31.39, 96.75]

Secondary structure (DSSP, 8-state):
-TTTT--EEPTTSSPEE---EEEEEE---TT---TTSSEEEEEEEE-TTTHHHHHHHHHHHHHHHHHHHHHHHHHHHHHHHHHHHHHHHHHHGGGS---------------------GGGHHHHHHHHHHHHHTTSPTTPPPEEEEEE-S------HHHHHHHHHHHHHTT-EEEEEEESPPP-TTTSTT----HHHHHHHHHHTT--EEEE-PPP-----